Protein AF-A0A949PAN2-F1 (afdb_monomer_lite)

Structure (mmCIF, N/CA/C/O backbone):
data_AF-A0A949PAN2-F1
#
_entry.id   AF-A0A949PAN2-F1
#
loop_
_atom_site.group_PDB
_atom_site.id
_atom_site.type_symbol
_atom_site.label_atom_id
_atom_site.label_alt_id
_atom_site.label_comp_id
_atom_site.label_asym_id
_atom_site.label_entity_id
_atom_site.label_seq_id
_atom_site.pdbx_PDB_ins_code
_atom_site.Cartn_x
_atom_site.Cartn_y
_atom_site.Cartn_z
_atom_site.occupancy
_atom_site.B_iso_or_equiv
_atom_site.auth_seq_id
_atom_site.auth_comp_id
_atom_site.auth_asym_id
_atom_site.auth_atom_id
_atom_site.pdbx_PDB_model_num
ATOM 1 N N . MET A 1 1 ? -29.114 -4.961 32.986 1.00 39.97 1 MET A N 1
ATOM 2 C CA . MET A 1 1 ? -27.665 -5.189 32.797 1.00 39.97 1 MET A CA 1
ATOM 3 C C . MET A 1 1 ? -27.469 -6.624 32.344 1.00 39.97 1 MET A C 1
ATOM 5 O O . MET A 1 1 ? -27.547 -7.531 33.157 1.00 39.97 1 MET A O 1
ATOM 9 N N . THR A 1 2 ? -27.315 -6.844 31.043 1.00 43.41 2 THR A N 1
ATOM 10 C CA . THR A 1 2 ? -26.988 -8.151 30.466 1.00 43.41 2 THR A CA 1
ATOM 11 C C . THR A 1 2 ? -25.483 -8.352 30.591 1.00 43.41 2 THR A C 1
ATOM 13 O O . THR A 1 2 ? -24.706 -7.591 30.020 1.00 43.41 2 THR A O 1
ATOM 16 N N . ALA A 1 3 ? -25.065 -9.338 31.382 1.00 38.81 3 ALA A N 1
ATOM 17 C CA . ALA A 1 3 ? -23.666 -9.719 31.488 1.00 38.81 3 ALA A CA 1
ATOM 18 C C . ALA A 1 3 ? -23.213 -10.297 30.140 1.00 38.81 3 ALA A C 1
ATOM 20 O O . ALA A 1 3 ? -23.476 -11.456 29.831 1.00 38.81 3 ALA A O 1
ATOM 21 N N . THR A 1 4 ? -22.559 -9.483 29.311 1.00 48.88 4 THR A N 1
ATOM 22 C CA . THR A 1 4 ? -21.833 -9.962 28.134 1.00 48.88 4 THR A CA 1
ATOM 23 C C . THR A 1 4 ? -20.729 -10.891 28.612 1.00 48.88 4 THR A C 1
ATOM 25 O O . THR A 1 4 ? -19.701 -10.446 29.123 1.00 48.88 4 THR A O 1
ATOM 28 N N . THR A 1 5 ? -20.965 -12.193 28.486 1.00 46.03 5 THR A N 1
ATOM 29 C CA . THR A 1 5 ? -19.982 -13.234 28.759 1.00 46.03 5 THR A CA 1
ATOM 30 C C . THR A 1 5 ? -18.823 -13.029 27.790 1.00 46.03 5 THR A C 1
ATOM 32 O O . THR A 1 5 ? -18.928 -13.312 26.598 1.00 46.03 5 THR A O 1
ATOM 35 N N . TYR A 1 6 ? -17.723 -12.460 28.282 1.00 47.28 6 TYR A N 1
ATOM 36 C CA . TYR A 1 6 ? -16.504 -12.287 27.502 1.00 47.28 6 TYR A CA 1
ATOM 37 C C . TYR A 1 6 ? -15.924 -13.679 27.238 1.00 47.28 6 TYR A C 1
ATOM 39 O O . TYR A 1 6 ? -15.233 -14.252 28.081 1.00 47.28 6 TYR A O 1
ATOM 47 N N . VAL A 1 7 ? -16.234 -14.255 26.075 1.00 48.75 7 VAL A N 1
ATOM 48 C CA . VAL A 1 7 ? -15.591 -15.487 25.620 1.00 48.75 7 VAL A CA 1
ATOM 49 C C . VAL A 1 7 ? -14.112 -15.166 25.445 1.00 48.75 7 VAL A C 1
ATOM 51 O O . VAL A 1 7 ? -13.706 -14.459 24.522 1.00 48.75 7 VAL A O 1
ATOM 54 N N . ARG A 1 8 ? -13.292 -15.657 26.376 1.00 51.88 8 ARG A N 1
ATOM 55 C CA . ARG A 1 8 ? -11.834 -15.550 26.343 1.00 51.88 8 ARG A CA 1
ATOM 56 C C . ARG A 1 8 ? -11.318 -16.490 25.250 1.00 51.88 8 ARG A C 1
ATOM 58 O O . ARG A 1 8 ? -10.778 -17.548 25.541 1.00 51.88 8 ARG A O 1
ATOM 65 N N . SER A 1 9 ? -11.520 -16.132 23.983 1.00 53.41 9 SER A N 1
ATOM 66 C CA . SER A 1 9 ? -11.016 -16.897 22.843 1.00 53.41 9 SER A CA 1
ATOM 67 C C . SER A 1 9 ? -9.512 -16.652 22.693 1.00 53.41 9 SER A C 1
ATOM 69 O O . SER A 1 9 ? -9.032 -15.892 21.848 1.00 53.41 9 SER A O 1
ATOM 71 N N . SER A 1 10 ? -8.719 -17.287 23.556 1.00 63.34 10 SER A N 1
ATOM 72 C CA . SER A 1 10 ? -7.301 -17.493 23.276 1.00 63.34 10 SER A CA 1
ATOM 73 C C . SER A 1 10 ? -7.179 -18.638 22.274 1.00 63.34 10 SER A C 1
ATOM 75 O O . SER A 1 10 ? -6.724 -19.721 22.633 1.00 63.34 10 SER A O 1
ATOM 77 N N . VAL A 1 11 ? -7.630 -18.415 21.036 1.00 64.31 11 VAL A N 1
ATOM 78 C CA . VAL A 1 11 ? -7.326 -19.342 19.944 1.00 64.31 11 VAL A CA 1
ATOM 79 C C . VAL A 1 11 ? -5.808 -19.364 19.828 1.00 64.31 11 VAL A C 1
ATOM 81 O O . VAL A 1 11 ? -5.182 -18.332 19.557 1.00 64.31 11 VAL A O 1
ATOM 84 N N . ARG A 1 12 ? -5.190 -20.503 20.139 1.00 79.44 12 ARG A N 1
ATOM 85 C CA . ARG A 1 12 ? -3.731 -20.620 20.056 1.00 79.44 12 ARG A CA 1
ATOM 86 C C . ARG A 1 12 ? -3.358 -20.631 18.580 1.00 79.44 12 ARG A C 1
ATOM 88 O O . ARG A 1 12 ? -4.036 -21.261 17.780 1.00 79.44 12 ARG A O 1
ATOM 95 N N . PHE A 1 13 ? -2.247 -20.001 18.201 1.00 72.12 13 PHE A N 1
ATOM 96 C CA . PHE A 1 13 ? -1.777 -20.003 16.805 1.00 72.12 13 PHE A CA 1
ATOM 97 C C . PHE A 1 13 ? -1.701 -21.425 16.207 1.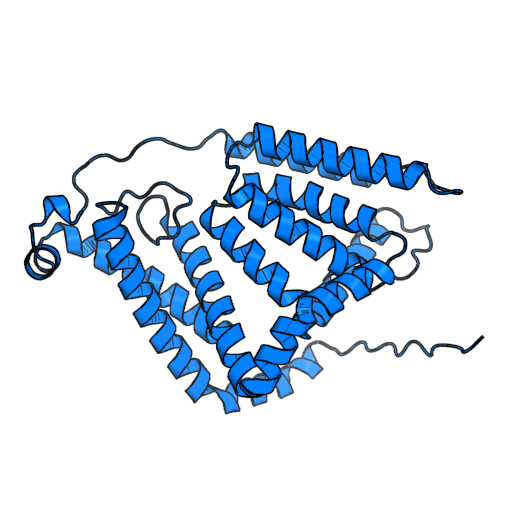00 72.12 13 PHE A C 1
ATOM 99 O O . PHE A 1 13 ? -2.057 -21.642 15.052 1.00 72.12 13 PHE A O 1
ATOM 106 N N . LYS A 1 14 ? -1.339 -22.419 17.033 1.00 78.38 14 LYS A N 1
ATOM 107 C CA . LYS A 1 14 ? -1.328 -23.842 16.660 1.00 78.38 14 LYS A CA 1
ATOM 108 C C . LYS A 1 14 ? -2.697 -24.391 16.230 1.00 78.38 14 LYS A C 1
ATOM 110 O O . LYS A 1 14 ? -2.729 -25.340 15.463 1.00 78.38 14 LYS A O 1
ATOM 115 N N . GLU A 1 15 ? -3.802 -23.813 16.694 1.00 80.62 15 GLU A N 1
ATOM 116 C CA . GLU A 1 15 ? -5.170 -24.214 16.330 1.00 80.62 15 GLU A CA 1
ATOM 117 C C . GLU A 1 15 ? -5.617 -23.587 14.998 1.00 80.62 15 GLU A C 1
ATOM 119 O O . GLU A 1 15 ? -6.425 -24.175 14.286 1.00 80.62 15 GLU A O 1
ATOM 124 N N . LEU A 1 16 ? -5.050 -22.435 14.615 1.00 77.69 16 LEU A N 1
ATOM 125 C CA . LEU A 1 16 ? -5.307 -21.786 13.319 1.00 77.69 16 LEU A CA 1
ATOM 126 C C . LEU A 1 16 ? -4.508 -22.420 12.171 1.00 77.69 16 LEU A C 1
ATOM 128 O O . LEU A 1 16 ? -4.916 -22.332 11.011 1.00 77.69 16 LEU A O 1
ATOM 132 N N . TRP A 1 17 ? -3.377 -23.064 12.472 1.00 81.56 17 TRP A N 1
ATOM 133 C CA . TRP A 1 17 ? -2.468 -23.591 11.453 1.00 81.56 17 TRP A CA 1
ATOM 134 C C . TRP A 1 17 ? -3.072 -24.730 10.605 1.00 81.56 17 TRP A C 1
ATOM 136 O O . TRP A 1 17 ? -3.068 -24.601 9.379 1.00 81.56 17 TRP A O 1
ATOM 146 N N . PRO A 1 18 ? -3.657 -25.801 11.183 1.00 86.31 18 PRO A N 1
ATOM 147 C CA . PRO A 1 18 ? -4.239 -26.890 10.396 1.00 86.31 18 PRO A CA 1
ATOM 148 C C . PRO A 1 18 ? -5.328 -26.456 9.397 1.00 86.31 18 PRO A C 1
ATOM 150 O O . PRO A 1 18 ? -5.219 -26.838 8.228 1.00 86.31 18 PRO A O 1
ATOM 153 N N . PRO A 1 19 ? -6.342 -25.643 9.772 1.00 84.12 19 PRO A N 1
ATOM 154 C CA . PRO A 1 19 ? -7.359 -25.209 8.816 1.00 84.12 19 PRO A CA 1
ATOM 155 C C . PRO A 1 19 ? -6.789 -24.273 7.746 1.00 84.12 19 PRO A C 1
ATOM 157 O O . PRO A 1 19 ? -7.199 -24.366 6.591 1.00 84.12 19 PRO A O 1
ATOM 160 N N . THR A 1 20 ? -5.800 -23.438 8.084 1.00 80.19 20 THR A N 1
ATOM 161 C CA . THR A 1 20 ? -5.116 -22.581 7.101 1.00 80.19 20 THR A CA 1
ATOM 162 C C . THR A 1 20 ? -4.365 -23.420 6.067 1.00 80.19 20 THR A C 1
ATOM 164 O O . THR A 1 20 ? -4.521 -23.205 4.869 1.00 80.19 20 THR A O 1
ATOM 167 N N . VAL A 1 21 ? -3.612 -24.437 6.499 1.00 87.19 21 VAL A N 1
ATOM 168 C CA . VAL A 1 21 ? -2.896 -25.345 5.587 1.00 87.19 21 VAL A CA 1
ATOM 169 C C . VAL A 1 21 ? -3.866 -26.149 4.721 1.00 87.19 21 VAL A C 1
ATOM 171 O O . VAL A 1 21 ? -3.622 -26.316 3.527 1.00 87.19 21 VAL A O 1
ATOM 174 N N . ALA A 1 22 ? -4.972 -26.640 5.285 1.00 90.75 22 ALA A N 1
ATOM 175 C CA . ALA A 1 22 ? -5.998 -27.344 4.517 1.00 90.75 22 ALA A CA 1
ATOM 176 C C . ALA A 1 22 ? -6.642 -26.434 3.456 1.00 90.75 22 ALA A C 1
ATOM 178 O O . ALA A 1 22 ? -6.829 -26.854 2.313 1.00 90.75 22 ALA A O 1
ATOM 179 N N . HIS A 1 23 ? -6.923 -25.178 3.814 1.00 84.50 23 HIS A N 1
ATOM 180 C CA . HIS A 1 23 ? -7.439 -24.175 2.889 1.00 84.50 23 HIS A CA 1
ATOM 181 C C . HIS A 1 23 ? -6.436 -23.860 1.772 1.00 84.50 23 HIS A C 1
ATOM 183 O O . HIS A 1 23 ? -6.808 -23.890 0.601 1.00 84.50 23 HIS A O 1
ATOM 189 N N . LEU A 1 24 ? -5.161 -23.646 2.110 1.00 87.38 24 LEU A N 1
ATOM 190 C CA . LEU A 1 24 ? -4.094 -23.430 1.130 1.00 87.38 24 LEU A CA 1
ATOM 191 C C . LEU A 1 24 ? -4.000 -24.604 0.159 1.00 87.38 24 LEU A C 1
ATOM 193 O O . LEU A 1 24 ? -4.068 -24.393 -1.045 1.00 87.38 24 LEU A O 1
ATOM 197 N N . LYS A 1 25 ? -3.942 -25.844 0.667 1.00 93.31 25 LYS A N 1
ATOM 198 C CA . LYS A 1 25 ? -3.870 -27.060 -0.161 1.00 93.31 25 LYS A CA 1
ATOM 199 C C . LYS A 1 25 ? -5.029 -27.171 -1.148 1.00 93.31 25 LYS A C 1
ATOM 201 O O . LYS A 1 25 ? -4.807 -27.527 -2.301 1.00 93.31 25 LYS A O 1
ATOM 206 N N . LYS A 1 26 ? -6.248 -26.842 -0.715 1.00 94.31 26 LYS A N 1
ATOM 207 C CA . LYS A 1 26 ? -7.439 -26.866 -1.575 1.00 94.31 26 LYS A CA 1
ATOM 208 C C . LYS A 1 26 ? -7.377 -25.817 -2.692 1.00 94.31 26 LYS A C 1
ATOM 210 O O . LYS A 1 26 ? -7.904 -26.061 -3.772 1.00 94.31 26 LYS A O 1
ATOM 215 N N . ASN A 1 27 ? -6.729 -24.680 -2.440 1.00 92.81 27 ASN A N 1
ATOM 216 C CA . ASN A 1 27 ? -6.672 -23.548 -3.364 1.00 92.81 27 ASN A CA 1
ATOM 217 C C . ASN A 1 27 ? -5.343 -23.425 -4.131 1.00 92.81 27 ASN A C 1
ATOM 219 O O . ASN A 1 27 ? -5.194 -22.472 -4.890 1.00 92.81 27 ASN A O 1
ATOM 223 N N . ILE A 1 28 ? -4.409 -24.385 -4.014 1.00 95.31 28 ILE A N 1
ATOM 224 C CA . ILE A 1 28 ? -3.116 -24.364 -4.735 1.00 95.31 28 ILE A CA 1
ATOM 225 C C . ILE A 1 28 ? -3.277 -24.036 -6.229 1.00 95.31 28 ILE A C 1
ATOM 227 O O . ILE A 1 28 ? -2.556 -23.158 -6.701 1.00 95.31 28 ILE A O 1
ATOM 231 N N . PRO A 1 29 ? -4.206 -24.656 -6.991 1.00 95.94 29 PRO A N 1
ATOM 232 C CA . PRO A 1 29 ? -4.339 -24.348 -8.414 1.00 95.94 29 PRO A CA 1
ATOM 233 C C . PRO A 1 29 ? -4.746 -22.893 -8.673 1.00 95.94 29 PRO A C 1
ATOM 235 O O . PRO A 1 29 ? -4.226 -22.262 -9.587 1.00 95.94 29 PRO A O 1
ATOM 238 N N . GLN A 1 30 ? -5.643 -22.338 -7.852 1.00 94.19 30 GLN A N 1
ATOM 239 C CA . GLN A 1 30 ? -6.056 -20.937 -7.959 1.00 94.19 30 GLN A CA 1
ATOM 240 C C . GLN A 1 30 ? -4.899 -19.995 -7.618 1.00 94.19 30 GLN A C 1
ATOM 242 O O . GLN A 1 30 ? -4.644 -19.060 -8.374 1.00 94.19 30 GLN A O 1
ATOM 247 N N . ILE A 1 31 ? -4.180 -20.273 -6.528 1.00 94.62 31 ILE A N 1
ATOM 248 C CA . ILE A 1 31 ? -3.007 -19.503 -6.098 1.00 94.62 31 ILE A CA 1
ATOM 249 C C . ILE A 1 31 ? -1.937 -19.522 -7.195 1.00 94.62 31 ILE A C 1
ATOM 251 O O . ILE A 1 31 ? -1.385 -18.477 -7.521 1.00 94.62 31 ILE A O 1
ATOM 255 N N . ALA A 1 32 ? -1.686 -20.677 -7.820 1.00 96.62 32 ALA A N 1
ATOM 256 C CA . ALA A 1 32 ? -0.740 -20.802 -8.926 1.00 96.62 32 ALA A CA 1
ATOM 257 C C . ALA A 1 32 ? -1.173 -19.983 -10.152 1.00 96.62 32 ALA A C 1
ATOM 259 O O . ALA A 1 32 ? -0.359 -19.265 -10.727 1.00 96.62 32 ALA A O 1
ATOM 260 N N . VAL A 1 33 ? -2.457 -20.032 -10.526 1.00 96.62 33 VAL A N 1
ATOM 261 C CA . VAL A 1 33 ? -2.994 -19.215 -11.626 1.00 96.62 33 VAL A CA 1
ATOM 262 C C . VAL A 1 33 ? -2.840 -17.724 -11.323 1.00 96.62 33 VAL A C 1
ATOM 264 O O . VAL A 1 33 ? -2.382 -16.975 -12.182 1.00 96.62 33 VAL A O 1
ATOM 267 N N . PHE A 1 34 ? -3.171 -17.279 -10.110 1.00 97.00 34 PHE A N 1
ATOM 268 C CA . PHE A 1 34 ? -3.005 -15.877 -9.725 1.00 97.00 34 PHE A CA 1
ATOM 269 C C . PHE A 1 34 ? -1.538 -15.465 -9.682 1.00 97.00 34 PHE A C 1
ATOM 271 O O . PHE A 1 34 ? -1.213 -14.404 -10.199 1.00 97.00 34 PHE A O 1
ATOM 278 N N . ALA A 1 35 ? -0.645 -16.313 -9.169 1.00 97.50 35 ALA A N 1
ATOM 279 C CA . ALA A 1 35 ? 0.792 -16.065 -9.180 1.00 97.50 35 ALA A CA 1
ATOM 280 C C . ALA A 1 35 ? 1.323 -15.874 -10.609 1.00 97.50 35 ALA A C 1
ATOM 282 O O . ALA A 1 35 ? 2.049 -14.920 -10.865 1.00 97.50 35 ALA A O 1
ATOM 283 N N . VAL A 1 36 ? 0.921 -16.728 -11.559 1.00 97.88 36 VAL A N 1
ATOM 284 C CA . VAL A 1 36 ? 1.333 -16.609 -12.969 1.00 97.88 36 VAL A CA 1
ATOM 285 C C . VAL A 1 36 ? 0.789 -15.329 -13.604 1.00 97.88 36 VAL A C 1
ATOM 287 O O . VAL A 1 36 ? 1.547 -14.601 -14.243 1.00 97.88 36 VAL A O 1
ATOM 290 N N . ILE A 1 37 ? -0.498 -15.015 -13.413 1.00 97.69 37 ILE A N 1
ATOM 291 C CA . ILE A 1 37 ? -1.094 -13.786 -13.964 1.00 97.69 37 ILE A CA 1
ATOM 292 C C . ILE A 1 37 ? -0.453 -12.547 -13.325 1.00 97.69 37 ILE A C 1
ATOM 294 O O . ILE A 1 37 ? -0.146 -11.593 -14.034 1.00 97.69 37 ILE A O 1
ATOM 298 N N . GLY A 1 38 ? -0.215 -12.566 -12.011 1.00 97.12 38 GLY A N 1
ATOM 299 C CA . GLY A 1 38 ? 0.481 -11.510 -11.281 1.00 97.12 38 GLY A CA 1
ATOM 300 C C . GLY A 1 38 ? 1.903 -11.307 -11.790 1.00 97.12 38 GLY A C 1
ATOM 301 O O . GLY A 1 38 ? 2.283 -10.177 -12.079 1.00 97.12 38 GLY A O 1
ATOM 302 N N . ALA A 1 39 ? 2.656 -12.391 -12.004 1.00 98.12 39 ALA A N 1
ATOM 303 C CA . ALA A 1 39 ? 3.993 -12.312 -12.583 1.00 98.12 39 ALA A CA 1
ATOM 304 C C . ALA A 1 39 ? 3.999 -11.708 -13.978 1.00 98.12 39 ALA A C 1
ATOM 306 O O . ALA A 1 39 ? 4.749 -10.767 -14.220 1.00 98.12 39 ALA A O 1
ATOM 307 N N . LEU A 1 40 ? 3.170 -12.221 -14.887 1.00 97.94 40 LEU A N 1
ATOM 308 C CA . LEU A 1 40 ? 3.122 -11.723 -16.259 1.00 97.94 40 LEU A CA 1
ATOM 309 C C . LEU A 1 40 ? 2.634 -10.272 -16.308 1.00 97.94 40 LEU A C 1
ATOM 311 O O . LEU A 1 40 ? 3.226 -9.452 -17.003 1.00 97.94 40 LEU A O 1
ATOM 315 N N . GLY A 1 41 ? 1.594 -9.937 -15.542 1.00 96.81 41 GLY A N 1
ATOM 316 C CA . GLY A 1 41 ? 1.048 -8.585 -15.468 1.00 96.81 41 GLY A CA 1
ATOM 317 C C . GLY A 1 41 ? 2.071 -7.580 -14.944 1.00 96.81 41 GLY A C 1
ATOM 318 O O . GLY A 1 41 ? 2.350 -6.590 -15.616 1.00 96.81 41 GLY A O 1
ATOM 319 N N . SER A 1 42 ? 2.677 -7.852 -13.785 1.00 97.19 42 SER A N 1
ATOM 320 C CA . SER A 1 42 ? 3.706 -6.979 -13.215 1.00 97.19 42 SER A CA 1
ATOM 321 C C . SER A 1 42 ? 4.942 -6.898 -14.104 1.00 97.19 42 SER A C 1
ATOM 323 O O . SER A 1 42 ? 5.441 -5.803 -14.313 1.00 97.19 42 SER A O 1
ATOM 325 N N . TYR A 1 43 ? 5.398 -8.005 -14.699 1.00 98.12 43 TYR A N 1
ATOM 326 C CA . TYR A 1 43 ? 6.526 -8.010 -15.636 1.00 98.12 43 TYR A CA 1
ATOM 327 C C . TYR A 1 43 ? 6.285 -7.086 -16.837 1.00 98.12 43 TYR A C 1
ATOM 329 O O . TYR A 1 43 ? 7.095 -6.203 -17.114 1.00 98.12 43 TYR A O 1
ATOM 337 N N . LEU A 1 44 ? 5.153 -7.255 -17.528 1.00 97.31 44 LEU A N 1
ATOM 338 C CA . LEU A 1 44 ? 4.840 -6.501 -18.743 1.00 97.31 44 LEU A CA 1
ATOM 339 C C . LEU A 1 44 ? 4.579 -5.020 -18.454 1.00 97.31 44 LEU A C 1
ATOM 341 O O . LEU A 1 44 ? 5.050 -4.160 -19.197 1.00 97.31 44 LEU A O 1
ATOM 345 N N . VAL A 1 45 ? 3.859 -4.705 -17.371 1.00 96.44 45 VAL A N 1
ATOM 346 C CA . VAL A 1 45 ? 3.602 -3.308 -16.989 1.00 96.44 45 VAL A CA 1
ATOM 347 C C . VAL A 1 45 ? 4.885 -2.629 -16.509 1.00 96.44 45 VAL A C 1
ATOM 349 O O . VAL A 1 45 ? 5.111 -1.472 -16.855 1.00 96.44 45 VAL A O 1
ATOM 352 N N . ASN A 1 46 ? 5.753 -3.336 -15.779 1.00 95.94 46 ASN A N 1
ATOM 353 C CA . ASN A 1 46 ? 7.043 -2.802 -15.343 1.00 95.94 46 ASN A CA 1
ATOM 354 C C . ASN A 1 46 ? 7.960 -2.514 -16.541 1.00 95.94 46 ASN A C 1
ATOM 356 O O . ASN A 1 46 ? 8.498 -1.414 -16.611 1.00 95.94 46 ASN A O 1
ATOM 360 N N . ILE A 1 47 ? 8.041 -3.421 -17.529 1.00 96.56 47 ILE A N 1
ATOM 361 C CA . ILE A 1 47 ? 8.732 -3.160 -18.806 1.00 96.56 47 ILE A CA 1
ATOM 362 C C . ILE A 1 47 ? 8.176 -1.905 -19.464 1.00 96.56 47 ILE A C 1
ATOM 364 O O . ILE A 1 47 ? 8.936 -1.010 -19.820 1.00 96.56 47 ILE A O 1
ATOM 368 N N . TYR A 1 48 ? 6.853 -1.836 -19.617 1.00 95.19 48 TYR A N 1
ATOM 369 C CA . TYR A 1 48 ? 6.209 -0.714 -20.283 1.00 95.19 48 TYR A CA 1
ATOM 370 C C . TYR A 1 48 ? 6.528 0.612 -19.581 1.00 95.19 48 TYR A C 1
ATOM 372 O O . TYR A 1 48 ? 6.892 1.579 -20.243 1.00 95.19 48 TYR A O 1
ATOM 380 N N . TRP A 1 49 ? 6.444 0.670 -18.250 1.00 92.69 49 TRP A N 1
ATOM 381 C CA . TRP A 1 49 ? 6.749 1.886 -17.498 1.00 92.69 49 TRP A CA 1
ATOM 382 C C . TRP A 1 49 ? 8.227 2.264 -17.555 1.00 92.69 49 TRP A C 1
ATOM 384 O O . TRP A 1 49 ? 8.523 3.422 -17.832 1.00 92.69 49 TRP A O 1
ATOM 394 N N . ILE A 1 50 ? 9.148 1.326 -17.347 1.00 92.50 50 ILE A N 1
ATOM 395 C CA . ILE A 1 50 ? 10.588 1.616 -17.411 1.00 92.50 50 ILE A CA 1
ATOM 396 C C . ILE A 1 50 ? 10.962 2.098 -18.818 1.00 92.50 50 ILE A C 1
ATOM 398 O O . ILE A 1 50 ? 11.528 3.176 -18.963 1.00 92.50 50 ILE A O 1
ATOM 402 N N . ALA A 1 51 ? 10.549 1.368 -19.858 1.00 92.19 51 ALA A N 1
ATOM 403 C CA . ALA A 1 51 ? 10.900 1.686 -21.238 1.00 92.19 51 ALA A CA 1
ATOM 404 C C . ALA A 1 51 ? 10.275 2.999 -21.732 1.00 92.19 51 ALA A C 1
ATOM 406 O O . ALA A 1 51 ? 10.967 3.801 -22.341 1.00 92.19 51 ALA A O 1
ATOM 407 N N . LYS A 1 52 ? 8.974 3.230 -21.498 1.00 90.31 52 LYS A N 1
ATOM 408 C CA . LYS A 1 52 ? 8.236 4.367 -22.091 1.00 90.31 52 LYS A CA 1
ATOM 409 C C . LYS A 1 52 ? 8.026 5.556 -21.173 1.00 90.31 52 LYS A C 1
ATOM 411 O O . LYS A 1 52 ? 7.847 6.670 -21.649 1.00 90.31 52 LYS A O 1
ATOM 416 N N . ARG A 1 53 ? 7.866 5.325 -19.869 1.00 88.00 53 ARG A N 1
ATOM 417 C CA . ARG A 1 53 ? 7.499 6.398 -18.930 1.00 88.00 53 ARG A CA 1
ATOM 418 C C . ARG A 1 53 ? 8.724 7.005 -18.270 1.00 88.00 53 ARG A C 1
ATOM 420 O O . ARG A 1 53 ? 8.722 8.218 -18.047 1.00 88.00 53 ARG A O 1
ATOM 427 N N . TYR A 1 54 ? 9.681 6.154 -17.919 1.00 87.75 54 TYR A N 1
ATOM 428 C CA . TYR A 1 54 ? 10.938 6.540 -17.292 1.00 87.75 54 TYR A CA 1
ATOM 429 C C . TYR A 1 54 ? 12.096 6.614 -18.283 1.00 87.75 54 TYR A C 1
ATOM 431 O O . TYR A 1 54 ? 13.113 7.192 -17.931 1.00 87.75 54 TYR A O 1
ATOM 439 N N . GLU A 1 55 ? 11.899 6.111 -19.508 1.00 90.44 55 GLU A N 1
ATOM 440 C CA . GLU A 1 55 ? 12.890 6.137 -20.588 1.00 90.44 55 GLU A CA 1
ATOM 441 C C . GLU A 1 55 ? 14.241 5.548 -20.155 1.00 90.44 55 GLU A C 1
ATOM 443 O O . GLU A 1 55 ? 15.272 6.048 -20.576 1.00 90.44 55 GLU A O 1
ATOM 448 N N . GLY A 1 56 ? 14.236 4.480 -19.342 1.00 88.75 56 GLY A N 1
ATOM 449 C CA . GLY A 1 56 ? 15.482 3.904 -18.836 1.00 88.75 56 GLY A CA 1
ATOM 450 C C . GLY A 1 56 ? 15.408 3.224 -17.472 1.00 88.75 56 GLY A C 1
ATOM 451 O O . GLY A 1 56 ? 14.393 3.300 -16.775 1.00 88.75 56 GLY A O 1
ATOM 452 N N . THR A 1 57 ? 16.487 2.533 -17.089 1.00 89.31 57 THR A N 1
ATOM 453 C CA . THR A 1 57 ? 16.627 1.807 -15.808 1.00 89.31 57 THR A CA 1
ATOM 454 C C . THR A 1 57 ? 16.992 2.685 -14.607 1.00 89.31 57 THR A C 1
ATOM 456 O O . THR A 1 57 ? 16.807 2.286 -13.455 1.00 89.31 57 THR A O 1
ATOM 459 N N . ASN A 1 58 ? 17.465 3.904 -14.830 1.00 87.75 58 ASN A N 1
ATOM 460 C CA . ASN A 1 58 ? 17.863 4.858 -13.809 1.00 87.75 58 ASN A CA 1
ATOM 461 C C . ASN A 1 58 ? 16.646 5.610 -13.266 1.00 87.75 58 ASN A C 1
ATOM 463 O O . ASN A 1 58 ? 16.462 6.816 -13.435 1.00 87.75 58 ASN A O 1
ATOM 467 N N . VAL A 1 59 ? 15.772 4.852 -12.612 1.00 86.31 59 VAL A N 1
ATOM 468 C CA . VAL A 1 59 ? 14.540 5.384 -12.049 1.00 86.31 59 VAL A CA 1
ATOM 469 C C . VAL A 1 59 ? 14.789 5.914 -10.643 1.00 86.31 59 VAL A C 1
ATOM 471 O O . VAL A 1 59 ? 15.377 5.234 -9.795 1.00 86.31 59 VAL A O 1
ATOM 474 N N . THR A 1 60 ? 14.302 7.127 -10.383 1.00 85.06 60 THR A N 1
ATOM 475 C CA . THR A 1 60 ? 14.382 7.763 -9.067 1.00 85.06 60 THR A CA 1
ATOM 476 C C . THR A 1 60 ? 13.696 6.921 -7.994 1.00 85.06 60 THR A C 1
ATOM 478 O O . THR A 1 60 ? 12.639 6.315 -8.212 1.00 85.06 60 THR A O 1
ATOM 481 N N . SER A 1 61 ? 14.301 6.894 -6.803 1.00 82.69 61 SER A N 1
ATOM 482 C CA . SER A 1 61 ? 13.728 6.203 -5.649 1.00 82.69 61 SER A CA 1
ATOM 483 C C . SER A 1 61 ? 12.300 6.683 -5.397 1.00 82.69 61 SER A C 1
ATOM 485 O O . SER A 1 61 ? 12.009 7.878 -5.422 1.00 82.69 61 SER A O 1
ATOM 487 N N . GLY A 1 62 ? 11.394 5.735 -5.173 1.00 81.12 62 GLY A N 1
ATOM 488 C CA . GLY A 1 62 ? 9.992 6.022 -4.904 1.00 81.12 62 GLY A CA 1
ATOM 489 C C . GLY A 1 62 ? 9.028 5.733 -6.052 1.00 81.12 62 GLY A C 1
ATOM 490 O O . GLY A 1 62 ? 7.815 5.640 -5.817 1.00 81.12 62 GLY A O 1
ATOM 491 N N . ALA A 1 63 ? 9.537 5.536 -7.267 1.00 86.75 63 ALA A N 1
ATOM 492 C CA . ALA A 1 63 ? 8.726 5.153 -8.413 1.00 86.75 63 ALA A CA 1
ATOM 493 C C . ALA A 1 63 ? 8.086 3.755 -8.239 1.00 86.75 63 ALA A C 1
ATOM 495 O O . ALA A 1 63 ? 8.676 2.872 -7.614 1.00 86.75 63 ALA A O 1
ATOM 496 N N . PRO A 1 64 ? 6.887 3.514 -8.802 1.00 90.81 64 PRO A N 1
ATOM 497 C CA . PRO A 1 64 ? 6.199 2.222 -8.760 1.00 90.81 64 PRO A CA 1
ATOM 498 C C . PRO A 1 64 ? 6.798 1.195 -9.746 1.00 90.81 64 PRO A C 1
ATOM 500 O O . PRO A 1 64 ? 6.061 0.443 -10.379 1.00 90.81 64 PRO A O 1
ATOM 503 N N . VAL A 1 65 ? 8.121 1.176 -9.922 1.00 93.62 65 VAL A N 1
ATOM 504 C CA . VAL A 1 65 ? 8.820 0.255 -10.831 1.00 93.62 65 VAL A CA 1
ATOM 505 C C . VAL A 1 65 ? 10.021 -0.383 -10.156 1.00 93.62 65 VAL A C 1
ATOM 507 O O . VAL A 1 65 ? 10.717 0.239 -9.358 1.00 93.62 65 VAL A O 1
ATOM 510 N N . THR A 1 66 ? 10.267 -1.649 -10.472 1.00 95.38 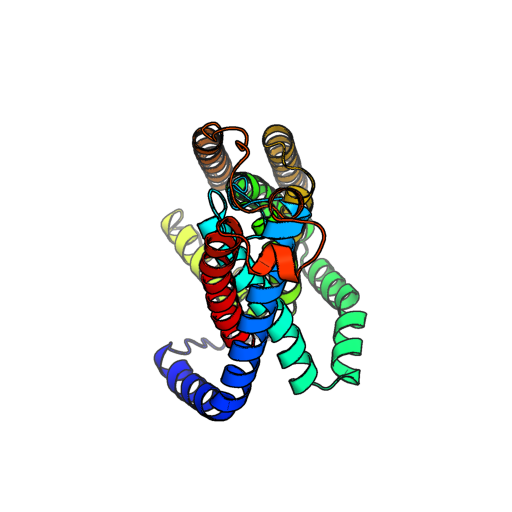66 THR A N 1
ATOM 511 C CA . THR A 1 66 ? 11.451 -2.378 -10.019 1.00 95.38 66 THR A CA 1
ATOM 512 C C . THR A 1 66 ? 12.564 -2.139 -11.027 1.00 95.38 66 THR A C 1
ATOM 514 O O . THR A 1 66 ? 12.606 -2.855 -12.020 1.00 95.38 66 THR A O 1
ATOM 517 N N . SER A 1 67 ? 13.392 -1.111 -10.811 1.00 93.38 67 SER A N 1
ATOM 518 C CA . SER A 1 67 ? 14.635 -0.849 -11.556 1.00 93.38 67 SER A CA 1
ATOM 519 C C . SER A 1 67 ? 15.499 0.194 -10.839 1.00 93.38 67 SER A C 1
ATOM 521 O O . SER A 1 67 ? 14.962 1.003 -10.076 1.00 93.38 67 SER A O 1
ATOM 523 N N . GLY A 1 68 ? 16.817 0.149 -11.053 1.00 90.94 68 GLY A N 1
ATOM 524 C CA . GLY A 1 68 ? 17.781 1.150 -10.577 1.00 90.94 68 GLY A CA 1
ATOM 525 C C . GLY A 1 68 ? 17.581 1.593 -9.123 1.00 90.94 68 GLY A C 1
ATOM 526 O O . GLY A 1 68 ? 17.469 0.770 -8.211 1.00 90.94 68 GLY A O 1
ATOM 527 N N . GLY A 1 69 ? 17.502 2.910 -8.907 1.00 87.12 69 GLY A N 1
ATOM 528 C CA . GLY A 1 69 ? 17.312 3.520 -7.586 1.00 87.12 69 GLY A CA 1
ATOM 529 C C . GLY A 1 69 ? 15.961 3.217 -6.922 1.00 87.12 69 GLY A C 1
ATOM 530 O O . GLY A 1 69 ? 15.825 3.388 -5.711 1.00 87.12 69 GLY A O 1
ATOM 531 N N . ALA A 1 70 ? 14.972 2.731 -7.677 1.00 90.19 70 ALA A N 1
ATOM 532 C CA . ALA A 1 70 ? 13.651 2.360 -7.176 1.00 90.19 70 ALA A CA 1
ATOM 533 C C . ALA A 1 70 ? 13.500 0.862 -6.866 1.00 90.19 70 ALA A C 1
ATOM 535 O O . ALA A 1 70 ? 12.440 0.465 -6.380 1.00 90.19 70 ALA A O 1
ATOM 536 N N . PHE A 1 71 ? 14.513 0.021 -7.117 1.00 93.38 71 PHE A N 1
ATOM 537 C CA . PHE A 1 71 ? 14.392 -1.444 -7.124 1.00 93.38 71 PHE A CA 1
ATOM 538 C C . PHE A 1 71 ? 13.619 -2.030 -5.927 1.00 93.38 71 PHE A C 1
ATOM 540 O O . PHE A 1 71 ? 12.607 -2.714 -6.120 1.00 93.38 71 PHE A O 1
ATOM 547 N N . GLN A 1 72 ? 14.031 -1.736 -4.684 1.00 93.31 72 GLN A N 1
ATOM 548 C CA . GLN A 1 72 ? 13.349 -2.263 -3.493 1.00 93.31 72 GLN A CA 1
ATOM 549 C C . GLN A 1 72 ? 11.929 -1.708 -3.358 1.00 93.31 72 GLN A C 1
ATOM 551 O O . GLN A 1 72 ? 10.996 -2.455 -3.056 1.00 93.31 72 GLN A O 1
ATOM 556 N N . THR A 1 73 ? 11.750 -0.407 -3.602 1.00 90.94 73 THR A N 1
ATOM 557 C CA . THR A 1 73 ? 10.441 0.246 -3.487 1.00 90.94 73 THR A CA 1
ATOM 558 C C . THR A 1 73 ? 9.450 -0.273 -4.528 1.00 90.94 73 THR A C 1
ATOM 560 O O . THR A 1 73 ? 8.303 -0.556 -4.184 1.00 90.94 73 THR A O 1
ATOM 563 N N . GLY A 1 74 ? 9.911 -0.523 -5.755 1.00 92.56 74 GLY A N 1
ATOM 564 C CA . GLY A 1 74 ? 9.149 -1.156 -6.821 1.00 92.56 74 GLY A CA 1
ATOM 565 C C . GLY A 1 74 ? 8.726 -2.581 -6.486 1.00 92.56 74 GLY A C 1
ATOM 566 O O . GLY A 1 74 ? 7.568 -2.935 -6.686 1.00 92.56 74 GLY A O 1
ATOM 567 N N . MET A 1 75 ? 9.618 -3.399 -5.909 1.00 95.81 75 MET A N 1
ATOM 568 C CA . MET A 1 75 ? 9.243 -4.754 -5.476 1.00 95.81 75 MET A CA 1
ATOM 569 C C . MET A 1 75 ? 8.131 -4.720 -4.421 1.00 95.81 75 MET A C 1
ATOM 571 O O . MET A 1 75 ? 7.142 -5.445 -4.533 1.00 95.81 75 MET A O 1
ATOM 575 N N . VAL A 1 76 ? 8.265 -3.857 -3.408 1.00 93.38 76 VAL A N 1
ATOM 576 C CA . VAL A 1 76 ? 7.230 -3.697 -2.375 1.00 93.38 76 VAL A CA 1
ATOM 577 C C . VAL A 1 76 ? 5.923 -3.204 -2.995 1.00 93.38 76 VAL A C 1
ATOM 579 O O . VAL A 1 76 ? 4.862 -3.744 -2.677 1.00 93.38 76 VAL A O 1
ATOM 582 N N . PHE A 1 77 ? 5.987 -2.240 -3.917 1.00 93.62 77 PHE A N 1
ATOM 583 C CA . PHE A 1 77 ? 4.823 -1.776 -4.668 1.00 93.62 77 PHE A CA 1
ATOM 584 C C . PHE A 1 77 ? 4.120 -2.935 -5.387 1.00 93.62 77 PHE A C 1
ATOM 586 O O . PHE A 1 77 ? 2.918 -3.105 -5.201 1.00 93.62 77 PHE A O 1
ATOM 593 N N . TRP A 1 78 ? 4.844 -3.773 -6.136 1.00 96.19 78 TRP A N 1
ATOM 594 C CA . TRP A 1 78 ? 4.249 -4.881 -6.893 1.00 96.19 78 TRP A CA 1
ATOM 595 C C . TRP A 1 78 ? 3.649 -5.977 -6.010 1.00 96.19 78 TRP A C 1
ATOM 597 O O . TRP A 1 78 ? 2.581 -6.501 -6.346 1.00 96.19 78 TRP A O 1
ATOM 607 N N . ILE A 1 79 ? 4.269 -6.275 -4.862 1.00 95.31 79 ILE A N 1
ATOM 608 C CA . ILE A 1 79 ? 3.689 -7.171 -3.849 1.00 95.31 79 ILE A CA 1
ATOM 609 C C . ILE A 1 79 ? 2.359 -6.598 -3.352 1.00 95.31 79 ILE A C 1
ATOM 611 O O . ILE A 1 79 ? 1.348 -7.303 -3.344 1.00 95.31 79 ILE A O 1
ATOM 615 N N . LEU A 1 80 ? 2.331 -5.321 -2.958 1.00 91.19 80 LEU A N 1
ATOM 616 C CA . LEU A 1 80 ? 1.132 -4.682 -2.410 1.00 91.19 80 LEU A CA 1
ATOM 617 C C . LEU A 1 80 ? 0.024 -4.546 -3.461 1.00 91.19 80 LEU A C 1
ATOM 619 O O . LEU A 1 80 ? -1.113 -4.938 -3.204 1.00 91.19 80 LEU A O 1
ATOM 623 N N . ALA A 1 81 ? 0.355 -4.039 -4.649 1.00 92.94 81 ALA A N 1
ATOM 624 C CA . ALA A 1 81 ? -0.570 -3.864 -5.764 1.00 92.94 81 ALA A CA 1
ATOM 625 C C . ALA A 1 81 ? -1.225 -5.185 -6.161 1.00 92.94 81 ALA A C 1
ATOM 627 O O . ALA A 1 81 ? -2.453 -5.277 -6.206 1.00 92.94 81 ALA A O 1
ATOM 628 N N . SER A 1 82 ? -0.422 -6.231 -6.354 1.00 95.38 82 SER A N 1
ATOM 629 C CA . SER A 1 82 ? -0.945 -7.543 -6.730 1.00 95.38 82 SER A CA 1
ATOM 630 C C . SER A 1 82 ? -1.758 -8.170 -5.596 1.00 95.38 82 SER A C 1
ATOM 632 O O . SER A 1 82 ? -2.850 -8.672 -5.848 1.00 95.38 82 SER A O 1
ATOM 634 N N . SER A 1 83 ? -1.320 -8.058 -4.337 1.00 93.75 83 SER A N 1
ATOM 635 C CA . SER A 1 83 ? -2.104 -8.552 -3.188 1.00 93.75 83 SER A CA 1
ATOM 636 C C . SER A 1 83 ? -3.486 -7.911 -3.116 1.00 93.75 83 SER A C 1
ATOM 638 O O . SER A 1 83 ? -4.483 -8.601 -2.919 1.00 93.75 83 SER A O 1
ATOM 640 N N . VAL A 1 84 ? -3.564 -6.594 -3.314 1.00 91.50 84 VAL A N 1
ATOM 641 C CA . VAL A 1 84 ? -4.832 -5.860 -3.290 1.00 91.50 84 VAL A CA 1
ATOM 642 C C . VAL A 1 84 ? -5.730 -6.274 -4.455 1.00 91.50 84 VAL A C 1
ATOM 644 O O . VAL A 1 84 ? -6.887 -6.635 -4.236 1.00 91.50 84 VAL A O 1
ATOM 647 N N . ILE A 1 85 ? -5.209 -6.263 -5.686 1.00 92.94 85 ILE A N 1
ATOM 648 C CA . ILE A 1 85 ? -5.989 -6.582 -6.889 1.00 92.94 85 ILE A CA 1
ATOM 649 C C . ILE A 1 85 ? -6.517 -8.017 -6.818 1.00 92.94 85 ILE A C 1
ATOM 651 O O . ILE A 1 85 ? -7.718 -8.246 -6.977 1.00 92.94 85 ILE A O 1
ATOM 655 N N . PHE A 1 86 ? -5.646 -8.989 -6.541 1.00 94.81 86 PHE A N 1
ATOM 656 C CA . PHE A 1 86 ? -6.049 -10.391 -6.483 1.00 94.81 86 PHE A CA 1
ATOM 657 C C . PHE A 1 86 ? -6.884 -10.708 -5.241 1.00 94.81 86 PHE A C 1
ATOM 659 O O . PHE A 1 86 ? -7.797 -11.520 -5.349 1.00 94.81 86 PHE A O 1
ATOM 666 N N . GLY A 1 87 ? -6.700 -9.988 -4.130 1.00 91.50 87 GLY A N 1
ATOM 667 C CA . GLY A 1 87 ? -7.612 -10.017 -2.982 1.00 91.50 87 GLY A CA 1
ATOM 668 C C . GLY A 1 87 ? -9.032 -9.591 -3.336 1.00 91.50 87 GLY A C 1
ATOM 669 O O . GLY A 1 87 ? -9.999 -10.271 -2.987 1.00 91.50 87 GLY A O 1
ATOM 670 N N . MET A 1 88 ? -9.182 -8.511 -4.106 1.00 91.38 88 MET A N 1
ATOM 671 C CA . MET A 1 88 ? -10.492 -8.078 -4.601 1.00 91.38 88 MET A CA 1
ATOM 672 C C . MET A 1 88 ? -11.103 -9.099 -5.569 1.00 91.38 88 MET A C 1
ATOM 674 O O . MET A 1 88 ? -12.300 -9.384 -5.488 1.00 91.38 88 MET A O 1
ATOM 678 N N . VAL A 1 89 ? -10.298 -9.675 -6.469 1.00 94.00 89 VAL A N 1
ATOM 679 C CA . VAL A 1 89 ? -10.751 -10.716 -7.408 1.00 94.00 89 VAL A CA 1
ATOM 680 C C . VAL A 1 89 ? -11.175 -11.983 -6.661 1.00 94.00 89 VAL A C 1
ATOM 682 O O . VAL A 1 89 ? -12.256 -12.510 -6.930 1.00 94.00 89 VAL A O 1
ATOM 685 N N . GLY A 1 90 ? -10.368 -12.453 -5.709 1.00 92.12 90 GLY A N 1
ATOM 686 C CA . GLY A 1 90 ? -10.653 -13.607 -4.859 1.00 92.12 90 GLY A CA 1
ATOM 687 C C . GLY A 1 90 ? -11.937 -13.405 -4.061 1.00 92.12 90 GLY A C 1
ATOM 688 O O . GLY A 1 90 ? -12.836 -14.247 -4.116 1.00 92.12 90 GLY A O 1
ATOM 689 N N . HIS A 1 91 ? -12.095 -12.237 -3.430 1.00 90.12 91 HIS A N 1
ATOM 690 C CA . HIS A 1 91 ? -13.321 -11.879 -2.722 1.00 90.12 91 HIS A CA 1
ATOM 691 C C . HIS A 1 91 ? -14.540 -11.884 -3.652 1.00 90.12 91 HIS A C 1
ATOM 693 O O . HIS A 1 91 ? -15.523 -12.569 -3.367 1.00 90.12 91 HIS A O 1
ATOM 699 N N . ARG A 1 92 ? -14.462 -11.215 -4.813 1.00 94.56 92 ARG A N 1
ATOM 700 C CA . ARG A 1 92 ? -15.546 -11.197 -5.808 1.00 94.56 92 ARG A CA 1
ATOM 701 C C . ARG A 1 92 ? -15.938 -12.602 -6.270 1.00 94.56 92 ARG A C 1
ATOM 703 O O . ARG A 1 92 ? -17.122 -12.853 -6.492 1.00 94.56 92 ARG A O 1
ATOM 710 N N . ARG A 1 93 ? -14.974 -13.514 -6.434 1.00 94.38 93 ARG A N 1
ATOM 711 C CA . ARG A 1 93 ? -15.247 -14.917 -6.789 1.00 94.38 93 ARG A CA 1
ATOM 712 C C . ARG A 1 93 ? -15.916 -15.678 -5.648 1.00 94.38 93 ARG A C 1
ATOM 714 O O . ARG A 1 93 ? -16.807 -16.473 -5.923 1.00 94.38 93 ARG A O 1
ATOM 721 N N . ALA A 1 94 ? -15.517 -15.422 -4.404 1.00 90.88 94 ALA A N 1
ATOM 722 C CA . ALA A 1 94 ? -16.055 -16.101 -3.230 1.00 90.88 94 ALA A CA 1
ATOM 723 C C . ALA A 1 94 ? -17.508 -15.705 -2.917 1.00 90.88 94 ALA A C 1
ATOM 725 O O . ALA A 1 94 ? -18.324 -16.581 -2.643 1.00 90.88 94 ALA A O 1
ATOM 726 N N . VAL A 1 95 ? -17.845 -14.410 -2.973 1.00 93.50 95 VAL A N 1
ATOM 727 C CA . VAL A 1 95 ? -19.208 -13.923 -2.659 1.00 93.50 95 VAL A CA 1
ATOM 728 C C . VAL A 1 95 ? -20.119 -13.797 -3.886 1.00 93.50 95 VAL A C 1
ATOM 730 O O . VAL A 1 95 ? -21.335 -13.677 -3.757 1.00 93.50 95 VAL A O 1
ATOM 733 N N . GLY A 1 96 ? -19.549 -13.834 -5.092 1.00 96.19 96 GLY A N 1
ATOM 734 C CA . GLY A 1 96 ? -20.261 -13.594 -6.344 1.00 96.19 96 GLY A CA 1
ATOM 735 C C . GLY A 1 96 ? -20.383 -12.106 -6.694 1.00 96.19 96 GLY A C 1
ATOM 736 O O . GLY A 1 96 ? -20.349 -11.218 -5.845 1.00 96.19 96 GLY A O 1
ATOM 737 N N . GLY A 1 97 ? -20.550 -11.808 -7.987 1.00 96.19 97 GLY A N 1
ATOM 738 C CA . GLY A 1 97 ? -20.503 -10.429 -8.489 1.00 96.19 97 GLY A CA 1
ATOM 739 C C . GLY A 1 97 ? -21.603 -9.513 -7.943 1.00 96.19 97 GLY A C 1
ATOM 740 O O . GLY A 1 97 ? -21.329 -8.355 -7.648 1.00 96.19 97 GLY A O 1
ATOM 741 N N . LYS A 1 98 ? -22.836 -10.018 -7.785 1.00 97.25 98 LYS A N 1
ATOM 742 C CA . LYS A 1 98 ? -23.954 -9.216 -7.256 1.00 97.25 98 LYS A CA 1
ATOM 743 C C . LYS A 1 98 ? -23.700 -8.782 -5.812 1.00 97.25 98 LYS A C 1
ATOM 745 O O . LYS A 1 98 ? -23.854 -7.599 -5.520 1.00 97.25 98 LYS A O 1
ATOM 750 N N . GLN A 1 99 ? -23.278 -9.719 -4.958 1.00 95.06 99 GLN A N 1
ATOM 751 C CA . GLN A 1 99 ? -22.973 -9.435 -3.557 1.00 95.06 99 GLN A CA 1
ATOM 752 C C . GLN A 1 99 ? -21.771 -8.499 -3.443 1.00 95.06 99 GLN A C 1
ATOM 754 O O . GLN A 1 99 ? -21.894 -7.465 -2.807 1.00 95.06 99 GLN A O 1
ATOM 759 N N . PHE A 1 100 ? -20.682 -8.773 -4.171 1.00 92.88 100 PHE A N 1
ATOM 760 C CA . PHE A 1 100 ? -19.496 -7.910 -4.197 1.00 92.88 100 PHE A CA 1
ATOM 761 C C . PHE A 1 100 ? -19.841 -6.442 -4.489 1.00 92.88 100 PHE A C 1
ATOM 763 O O . PHE A 1 100 ? -19.422 -5.538 -3.773 1.00 92.88 100 PHE A O 1
ATOM 770 N N . TRP A 1 101 ? -20.646 -6.180 -5.523 1.00 95.81 101 TRP A N 1
ATOM 771 C CA . TRP A 1 101 ? -21.064 -4.812 -5.839 1.00 95.81 101 TRP A CA 1
ATOM 772 C C . TRP A 1 101 ? -22.075 -4.237 -4.842 1.00 95.81 101 TRP A C 1
ATOM 774 O O . TRP A 1 101 ? -22.208 -3.016 -4.769 1.00 95.81 101 TRP A O 1
ATOM 784 N N . SER A 1 102 ? -22.830 -5.070 -4.118 1.00 95.00 102 SER A N 1
ATOM 785 C CA . SER A 1 102 ? -23.628 -4.614 -2.971 1.00 95.00 102 SER A CA 1
ATOM 786 C C . SER A 1 102 ? -22.704 -4.155 -1.851 1.00 95.00 102 SER A C 1
ATOM 788 O O . SER A 1 102 ? -22.811 -3.011 -1.428 1.00 95.00 102 SER A O 1
ATOM 790 N N . ASP A 1 103 ? -21.721 -4.980 -1.482 1.00 89.94 103 ASP A N 1
ATOM 791 C CA . ASP A 1 103 ? -20.746 -4.695 -0.427 1.00 89.94 103 ASP A CA 1
ATOM 792 C C . ASP A 1 103 ? -19.973 -3.397 -0.724 1.00 89.94 103 ASP A C 1
ATOM 794 O O . ASP A 1 103 ? -19.849 -2.530 0.139 1.00 89.94 103 ASP A O 1
ATOM 798 N N . VAL A 1 104 ? -19.534 -3.195 -1.974 1.00 89.44 104 VAL A N 1
ATOM 799 C CA . VAL A 1 104 ? -18.871 -1.950 -2.415 1.00 89.44 104 VAL A CA 1
ATOM 800 C C . VAL A 1 104 ? -19.793 -0.729 -2.300 1.00 89.44 104 VAL A C 1
ATOM 802 O O . VAL A 1 104 ? -19.346 0.343 -1.897 1.00 89.44 104 VAL A O 1
ATOM 805 N N . ARG A 1 105 ? -21.084 -0.859 -2.638 1.00 93.88 105 ARG A N 1
ATOM 806 C CA . ARG A 1 105 ? -22.062 0.244 -2.536 1.00 93.88 105 ARG A CA 1
ATOM 807 C C . ARG A 1 105 ? -22.486 0.527 -1.097 1.00 93.88 105 ARG A C 1
ATOM 809 O O . ARG A 1 105 ? -22.830 1.661 -0.771 1.00 93.88 105 ARG A O 1
ATOM 816 N N . GLU A 1 106 ? -22.479 -0.489 -0.245 1.00 91.69 106 GLU A N 1
ATOM 817 C CA . GLU A 1 106 ? -22.811 -0.385 1.174 1.00 91.69 106 GLU A CA 1
ATOM 818 C C . GLU A 1 106 ? -21.623 0.077 2.018 1.00 91.69 106 GLU A C 1
ATOM 820 O O . GLU A 1 106 ? -21.829 0.614 3.106 1.00 91.69 106 GLU A O 1
ATOM 825 N N . PHE A 1 107 ? -20.399 -0.028 1.494 1.00 86.81 107 PHE A N 1
ATOM 826 C CA . PHE A 1 107 ? -19.177 0.366 2.185 1.00 86.81 107 PHE A CA 1
ATOM 827 C C . PHE A 1 107 ? -19.251 1.762 2.835 1.00 86.81 107 PHE A C 1
ATOM 829 O O . PHE A 1 107 ? -18.997 1.841 4.038 1.00 86.81 107 PHE A O 1
ATOM 836 N N . PRO A 1 108 ? -19.687 2.851 2.163 1.00 88.19 108 PRO A N 1
ATOM 837 C CA . PRO A 1 108 ? -19.809 4.163 2.809 1.00 88.19 108 PRO A CA 1
ATOM 838 C C . PRO A 1 108 ? -20.761 4.170 4.013 1.00 88.19 108 PRO A C 1
ATOM 840 O O . PRO A 1 108 ? -20.508 4.862 5.001 1.00 88.19 108 PRO A O 1
ATOM 843 N N . LYS A 1 109 ? -21.841 3.375 3.965 1.00 89.94 109 LYS A N 1
ATOM 844 C CA . LYS A 1 109 ? -22.776 3.227 5.089 1.00 89.94 109 LYS A CA 1
ATOM 845 C C . LYS A 1 109 ? -22.121 2.480 6.246 1.00 89.94 109 LYS A C 1
ATOM 847 O O . LYS A 1 109 ? -22.270 2.905 7.387 1.00 89.94 109 LYS A O 1
ATOM 852 N N . SER A 1 110 ? -21.361 1.419 5.966 1.00 86.25 110 SER A N 1
ATOM 853 C CA . SER A 1 110 ? -20.594 0.696 6.988 1.00 86.25 110 SER A CA 1
ATOM 854 C C . SER A 1 110 ? -19.554 1.593 7.659 1.00 86.25 110 SER A C 1
ATOM 856 O O . SER A 1 110 ? -19.453 1.586 8.882 1.00 86.25 110 SER A O 1
ATOM 858 N N . VAL A 1 111 ? -18.828 2.411 6.885 1.00 84.62 111 VAL A N 1
ATOM 859 C CA . VAL A 1 111 ? -17.895 3.407 7.435 1.00 84.62 111 VAL A CA 1
ATOM 860 C C . VAL A 1 111 ? -18.644 4.393 8.330 1.00 84.62 111 VAL A C 1
ATOM 862 O O . VAL A 1 111 ? -18.260 4.579 9.479 1.00 84.62 111 VAL A O 1
ATOM 865 N N . SER A 1 112 ? -19.749 4.973 7.854 1.00 89.56 112 SER A N 1
ATOM 866 C CA . SER A 1 112 ? -20.553 5.904 8.654 1.00 89.56 112 SER A CA 1
ATOM 867 C C . SER A 1 112 ? -21.042 5.280 9.967 1.00 89.56 112 SER A C 1
ATOM 869 O O . SER A 1 112 ? -20.934 5.921 11.010 1.00 89.56 112 SER A O 1
ATOM 871 N N . GLY A 1 113 ? -21.490 4.020 9.943 1.00 88.12 113 GLY A N 1
ATOM 872 C CA . GLY A 1 113 ? -21.893 3.282 11.143 1.00 88.12 113 GLY A CA 1
ATOM 873 C C . GLY A 1 113 ? -20.763 3.153 12.168 1.00 88.12 113 GLY A C 1
ATOM 874 O O . GLY A 1 113 ? -20.961 3.477 13.336 1.00 88.12 113 GLY A O 1
ATOM 875 N N . ILE A 1 114 ? -19.552 2.796 11.724 1.00 85.94 114 ILE A N 1
ATOM 876 C CA . ILE A 1 114 ? -18.354 2.721 12.582 1.00 85.94 114 ILE A CA 1
ATOM 877 C C . ILE A 1 114 ? -18.073 4.083 13.247 1.00 85.94 114 ILE A C 1
ATOM 879 O O . ILE A 1 114 ? -17.799 4.146 14.444 1.00 85.94 114 ILE A O 1
ATOM 883 N N . PHE A 1 115 ? -18.180 5.188 12.501 1.00 87.56 115 PHE A N 1
ATOM 884 C CA . PHE A 1 115 ? -17.987 6.535 13.057 1.00 87.56 115 PHE A CA 1
ATOM 885 C C . PHE A 1 115 ? -19.083 6.952 14.046 1.00 87.56 115 PHE A C 1
ATOM 887 O O . PHE A 1 115 ? -18.790 7.673 14.996 1.00 87.56 115 PHE A O 1
ATOM 894 N N . GLN A 1 116 ? -20.330 6.521 13.838 1.00 89.50 116 GLN A N 1
ATOM 895 C CA . GLN A 1 116 ? -21.447 6.821 14.741 1.00 89.50 116 GLN A CA 1
ATOM 896 C C . GLN A 1 116 ? -21.363 6.033 16.056 1.00 89.50 116 GLN A C 1
ATOM 898 O O . GLN A 1 116 ? -21.739 6.551 17.109 1.00 89.50 116 GLN A O 1
ATOM 903 N N . GLU A 1 117 ? -20.854 4.800 16.013 1.00 88.19 117 GLU A N 1
ATOM 904 C CA . GLU A 1 117 ? -20.640 3.970 17.203 1.00 88.19 117 GLU A CA 1
ATOM 905 C C . GLU A 1 117 ? -19.493 4.494 18.079 1.00 88.19 117 GLU A C 1
ATOM 907 O O . GLU A 1 117 ? -19.544 4.407 19.311 1.00 88.19 117 GLU A O 1
ATOM 912 N N . ASP A 1 118 ? -18.463 5.075 17.463 1.00 84.00 118 ASP A N 1
ATOM 913 C CA . ASP A 1 118 ? -17.332 5.636 18.185 1.00 84.00 118 ASP A CA 1
ATOM 914 C C . ASP A 1 118 ? -17.605 7.071 18.638 1.00 84.00 118 ASP A C 1
ATOM 916 O O . ASP A 1 118 ? -17.368 8.048 17.924 1.00 84.00 118 ASP A O 1
ATOM 920 N N . ARG A 1 119 ? -18.009 7.224 19.904 1.00 84.19 119 ARG A N 1
ATOM 921 C CA . ARG A 1 119 ? -18.159 8.548 20.527 1.00 84.19 119 ARG A CA 1
ATOM 922 C C . ARG A 1 119 ? -16.894 9.394 20.405 1.00 84.19 119 ARG A C 1
ATOM 924 O O . ARG A 1 119 ? -16.998 10.613 20.455 1.00 84.19 119 ARG A O 1
ATOM 931 N N . SER A 1 120 ? -15.709 8.796 20.284 1.00 90.25 120 SER A N 1
ATOM 932 C CA . SER A 1 120 ? -14.409 9.457 20.109 1.00 90.25 120 SER A CA 1
ATOM 933 C C . SER A 1 120 ? -13.853 9.319 18.688 1.00 90.25 120 SER A C 1
ATOM 935 O O . SER A 1 120 ? -12.672 9.589 18.482 1.00 90.25 120 SER A O 1
ATOM 937 N N . GLY A 1 121 ? -14.688 8.970 17.705 1.00 90.69 121 GLY A N 1
ATOM 938 C CA . GLY A 1 121 ? -14.257 8.626 16.351 1.00 90.69 121 GLY A CA 1
ATOM 939 C C . GLY A 1 121 ? -13.388 9.697 15.704 1.00 90.69 121 GLY A C 1
ATOM 940 O O . GLY A 1 121 ? -12.303 9.399 15.219 1.00 90.69 121 GLY A O 1
ATOM 941 N N . LEU A 1 122 ? -13.784 10.970 15.791 1.00 92.38 122 LEU A N 1
ATOM 942 C CA . LEU A 1 122 ? -12.978 12.063 15.238 1.00 92.38 122 LEU A CA 1
ATOM 943 C C . LEU A 1 122 ? -11.583 12.158 15.883 1.00 92.38 122 LEU A C 1
ATOM 945 O O . LEU A 1 122 ? -10.605 12.399 15.186 1.00 92.38 122 LEU A O 1
ATOM 949 N N . ILE A 1 123 ? -11.471 11.916 17.194 1.00 91.75 123 ILE A N 1
ATOM 950 C CA . ILE A 1 123 ? -10.182 11.920 17.899 1.00 91.75 123 ILE A CA 1
ATOM 951 C C . ILE A 1 123 ? -9.308 10.767 17.386 1.00 91.75 123 ILE A C 1
ATOM 953 O O . ILE A 1 123 ? -8.140 10.985 17.074 1.00 91.75 123 ILE A O 1
ATOM 957 N N . HIS A 1 124 ? -9.857 9.555 17.254 1.00 92.00 124 HIS A N 1
ATOM 958 C CA . HIS A 1 124 ? -9.108 8.402 16.742 1.00 92.00 124 HIS A CA 1
ATOM 959 C C . HIS A 1 124 ? -8.710 8.565 15.272 1.00 92.00 124 HIS A C 1
ATOM 961 O O . HIS A 1 124 ? -7.582 8.230 14.918 1.00 92.00 124 HIS A O 1
ATOM 967 N N . LEU A 1 125 ? -9.593 9.124 14.437 1.00 94.62 125 LEU A N 1
ATOM 968 C CA . LEU A 1 125 ? -9.315 9.452 13.039 1.00 94.62 125 LEU A CA 1
ATOM 969 C C . LEU A 1 125 ? -8.129 10.416 12.950 1.00 94.62 125 LEU A C 1
ATOM 971 O O . LEU A 1 125 ? -7.168 10.134 12.241 1.00 94.62 125 LEU A O 1
ATOM 975 N N . LEU A 1 126 ? -8.176 11.526 13.692 1.00 94.12 126 LEU A N 1
ATOM 976 C CA . LEU A 1 126 ? -7.117 12.536 13.688 1.00 94.12 126 LEU A CA 1
ATOM 977 C C . LEU A 1 126 ? -5.790 11.982 14.218 1.00 94.12 126 LEU A C 1
ATOM 979 O O . LEU A 1 126 ? -4.742 12.312 13.675 1.00 94.12 126 LEU A O 1
ATOM 983 N N . TRP A 1 127 ? -5.819 11.098 15.218 1.00 92.94 127 TRP A N 1
ATOM 984 C CA . TRP A 1 127 ? -4.616 10.412 15.695 1.00 92.94 127 TRP A CA 1
ATOM 985 C C . TRP A 1 127 ? -4.036 9.445 14.668 1.00 92.94 127 TRP A C 1
ATOM 987 O O . TRP A 1 127 ? -2.834 9.473 14.410 1.00 92.94 127 TRP A O 1
ATOM 997 N N . GLY A 1 128 ? -4.882 8.608 14.066 1.00 92.69 128 GLY A N 1
ATOM 998 C CA . GLY A 1 128 ? -4.468 7.701 13.000 1.00 92.69 128 GLY A CA 1
ATOM 999 C C . GLY A 1 128 ? -3.881 8.458 11.811 1.00 92.69 128 GLY A C 1
ATOM 1000 O O . GLY A 1 128 ? -2.851 8.052 11.273 1.00 92.69 128 GLY A O 1
ATOM 1001 N N . PHE A 1 129 ? -4.482 9.599 11.468 1.00 95.56 129 PHE A N 1
ATOM 1002 C CA . PHE A 1 129 ? -3.986 10.511 10.447 1.00 95.56 129 PHE A CA 1
ATOM 1003 C C . PHE A 1 129 ? -2.631 11.115 10.826 1.00 95.56 129 PHE A C 1
ATOM 1005 O O . PHE A 1 129 ? -1.668 10.953 10.084 1.00 95.56 129 PHE A O 1
ATOM 1012 N N . ALA A 1 130 ? -2.535 11.760 11.991 1.00 93.12 130 ALA A N 1
ATOM 1013 C CA . ALA A 1 130 ? -1.336 12.470 12.430 1.00 93.12 130 ALA A CA 1
ATOM 1014 C C . ALA A 1 130 ? -0.111 11.553 12.518 1.00 93.12 130 ALA A C 1
ATOM 1016 O O . ALA A 1 130 ? 0.973 11.926 12.084 1.00 93.12 130 ALA A O 1
ATOM 1017 N N . VAL A 1 131 ? -0.275 10.336 13.043 1.00 90.94 131 VAL A N 1
ATOM 1018 C CA . VAL A 1 131 ? 0.829 9.368 13.111 1.00 90.94 131 VAL A CA 1
ATOM 1019 C C . VAL A 1 131 ? 1.217 8.895 11.711 1.00 90.94 131 VAL A C 1
ATOM 1021 O O . VAL A 1 131 ? 2.398 8.836 11.378 1.00 90.94 131 VAL A O 1
ATOM 1024 N N . SER A 1 132 ? 0.235 8.579 10.870 1.00 94.12 132 SER A N 1
ATOM 1025 C CA . SER A 1 132 ? 0.511 7.977 9.565 1.00 94.12 132 SER A CA 1
ATOM 1026 C C . SER A 1 132 ? 1.059 8.973 8.548 1.00 94.12 132 SER A C 1
ATOM 1028 O O . SER A 1 132 ? 1.884 8.572 7.740 1.00 94.12 132 SER A O 1
ATOM 1030 N N . ILE A 1 133 ? 0.670 10.253 8.598 1.00 94.56 133 ILE A N 1
ATOM 1031 C CA . ILE A 1 133 ? 1.195 11.291 7.688 1.00 94.56 133 ILE A CA 1
ATOM 1032 C C . ILE A 1 133 ? 2.655 11.651 8.011 1.00 94.56 133 ILE A C 1
ATOM 1034 O O . ILE A 1 133 ? 3.380 12.156 7.171 1.00 94.56 133 ILE A O 1
ATOM 1038 N N . VAL A 1 134 ? 3.134 11.363 9.221 1.00 89.25 134 VAL A N 1
ATOM 1039 C CA . VAL A 1 134 ? 4.573 11.438 9.514 1.00 89.25 134 VAL A CA 1
ATOM 1040 C C . VAL A 1 134 ? 5.287 10.216 8.942 1.00 89.25 134 VAL A C 1
ATOM 1042 O O . VAL A 1 134 ? 6.351 10.335 8.340 1.00 89.25 134 VAL A O 1
ATOM 1045 N N . LEU A 1 135 ? 4.680 9.032 9.078 1.00 89.69 135 LEU A N 1
ATOM 1046 C CA . LEU A 1 135 ? 5.215 7.797 8.502 1.00 89.69 135 LEU A CA 1
ATOM 1047 C C . LEU A 1 135 ? 5.240 7.820 6.972 1.00 89.69 135 LEU A C 1
ATOM 1049 O O . LEU A 1 135 ? 6.069 7.135 6.380 1.00 89.69 135 LEU A O 1
ATOM 1053 N N . THR A 1 136 ? 4.389 8.606 6.306 1.00 90.50 136 THR A N 1
ATOM 1054 C CA . THR A 1 136 ? 4.490 8.757 4.851 1.00 90.50 136 THR A CA 1
ATOM 1055 C C . THR A 1 136 ? 5.835 9.334 4.444 1.00 90.50 136 THR A C 1
ATOM 1057 O O . THR A 1 136 ? 6.375 8.894 3.437 1.00 90.50 136 THR A O 1
ATOM 1060 N N . GLY A 1 137 ? 6.437 10.201 5.257 1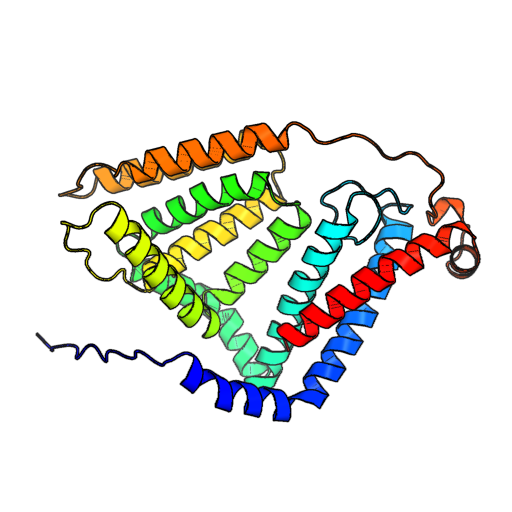.00 86.44 137 GLY A N 1
ATOM 1061 C CA . GLY A 1 137 ? 7.728 10.814 4.969 1.00 86.44 137 GLY A CA 1
ATOM 1062 C C . GLY A 1 137 ? 8.889 9.831 4.764 1.00 86.44 137 GLY A C 1
ATOM 1063 O O . GLY A 1 137 ? 9.853 10.168 4.085 1.00 86.44 137 GLY A O 1
ATOM 1064 N N . VAL A 1 138 ? 8.796 8.605 5.296 1.00 87.00 138 VAL A N 1
ATOM 1065 C CA . VAL A 1 138 ? 9.808 7.547 5.087 1.00 87.00 138 VAL A CA 1
ATOM 1066 C C . VAL A 1 138 ? 9.440 6.555 3.983 1.00 87.00 138 VAL A C 1
ATOM 1068 O O . VAL A 1 138 ? 10.243 5.702 3.614 1.00 87.00 138 VAL A O 1
ATOM 1071 N N . LEU A 1 139 ? 8.212 6.624 3.474 1.00 89.31 139 LEU A N 1
ATOM 1072 C CA . LEU A 1 139 ? 7.715 5.722 2.445 1.00 89.31 139 LEU A CA 1
ATOM 1073 C C . LEU A 1 139 ? 7.846 6.368 1.070 1.00 89.31 139 LEU A C 1
ATOM 1075 O O . LEU A 1 139 ? 7.588 7.555 0.905 1.00 89.31 139 LEU A O 1
ATOM 1079 N N . ALA A 1 140 ? 8.153 5.557 0.065 1.00 88.56 140 ALA A N 1
ATOM 1080 C CA . ALA A 1 140 ? 8.021 5.930 -1.338 1.00 88.56 140 ALA A CA 1
ATOM 1081 C C . ALA A 1 140 ? 6.582 6.372 -1.674 1.00 88.56 140 ALA A C 1
ATOM 1083 O O . ALA A 1 140 ? 5.650 5.687 -1.238 1.00 88.56 140 ALA A O 1
ATOM 1084 N N . PRO A 1 141 ? 6.364 7.412 -2.503 1.00 88.31 141 PRO A N 1
ATOM 1085 C CA . PRO A 1 141 ? 5.024 7.839 -2.909 1.00 88.31 141 PRO A CA 1
ATOM 1086 C C . PRO A 1 141 ? 4.151 6.690 -3.429 1.00 88.31 141 PRO A C 1
ATOM 1088 O O . PRO A 1 141 ? 3.040 6.481 -2.944 1.00 88.31 141 PRO A O 1
ATOM 1091 N N . SER A 1 142 ? 4.679 5.862 -4.333 1.00 86.50 142 SER A N 1
ATOM 1092 C CA . SER A 1 142 ? 3.972 4.687 -4.866 1.00 86.50 142 SER A CA 1
ATOM 1093 C C . SER A 1 142 ? 3.473 3.721 -3.782 1.00 86.50 142 SER A C 1
ATOM 1095 O O . SER A 1 142 ? 2.333 3.249 -3.834 1.00 86.50 142 SER A O 1
ATOM 1097 N N . ILE A 1 143 ? 4.300 3.467 -2.764 1.00 91.56 143 ILE A N 1
ATOM 1098 C CA . ILE A 1 143 ? 3.953 2.625 -1.616 1.00 91.56 143 ILE A CA 1
ATOM 1099 C C . ILE A 1 143 ? 2.860 3.295 -0.779 1.00 91.56 143 ILE A C 1
ATOM 1101 O O . ILE A 1 143 ? 1.909 2.615 -0.400 1.00 91.56 143 ILE A O 1
ATOM 1105 N N . ARG A 1 144 ? 2.938 4.615 -0.535 1.00 92.25 144 ARG A N 1
ATOM 1106 C CA . ARG A 1 144 ? 1.899 5.368 0.199 1.00 92.25 144 ARG A CA 1
ATOM 1107 C C . ARG A 1 144 ? 0.531 5.175 -0.457 1.00 92.25 144 ARG A C 1
ATOM 1109 O O . ARG A 1 144 ? -0.417 4.779 0.216 1.00 92.25 144 ARG A O 1
ATOM 1116 N N . GLY A 1 145 ? 0.446 5.371 -1.775 1.00 88.31 145 GLY A N 1
ATOM 1117 C CA . GLY A 1 145 ? -0.798 5.199 -2.531 1.00 88.31 145 GLY A CA 1
ATOM 1118 C C . GLY A 1 145 ? -1.364 3.781 -2.410 1.00 88.31 145 GLY A C 1
ATOM 1119 O O . GLY A 1 145 ? -2.542 3.602 -2.091 1.00 88.31 145 GLY A O 1
ATOM 1120 N N . MET A 1 146 ? -0.520 2.758 -2.575 1.00 91.12 146 MET A N 1
ATOM 1121 C CA . MET A 1 146 ? -0.969 1.368 -2.455 1.00 91.12 146 MET A CA 1
ATOM 1122 C C . MET A 1 146 ? -1.374 0.978 -1.036 1.00 91.12 146 MET A C 1
ATOM 1124 O O . MET A 1 146 ? -2.374 0.280 -0.855 1.00 91.12 146 MET A O 1
ATOM 1128 N N . MET A 1 147 ? -0.642 1.439 -0.022 1.00 91.31 147 MET A N 1
ATOM 1129 C CA . MET A 1 147 ? -1.009 1.212 1.372 1.00 91.31 147 MET A CA 1
ATOM 1130 C C . MET A 1 147 ? -2.319 1.917 1.728 1.00 91.31 147 MET A C 1
ATOM 1132 O O . MET A 1 147 ? -3.128 1.323 2.435 1.00 91.31 147 MET A O 1
ATOM 1136 N N . ALA A 1 148 ? -2.583 3.117 1.198 1.00 93.56 148 ALA A N 1
ATOM 1137 C CA . ALA A 1 148 ? -3.856 3.806 1.402 1.00 93.56 148 ALA A CA 1
ATOM 1138 C C . ALA A 1 148 ? -5.039 2.940 0.944 1.00 93.56 148 ALA A C 1
ATOM 1140 O O . ALA A 1 148 ? -5.984 2.718 1.705 1.00 93.56 148 ALA A O 1
ATOM 1141 N N . VAL A 1 149 ? -4.952 2.387 -0.272 1.00 89.88 149 VAL A N 1
ATOM 1142 C CA . VAL A 1 149 ? -5.973 1.486 -0.826 1.00 89.88 149 VAL A CA 1
ATOM 1143 C C . VAL A 1 149 ? -6.065 0.198 -0.004 1.00 89.88 149 VAL A C 1
ATOM 1145 O O . VAL A 1 149 ? -7.158 -0.201 0.400 1.00 89.88 149 VAL A O 1
ATOM 1148 N N . GLY A 1 150 ? -4.928 -0.436 0.293 1.00 90.19 150 GLY A N 1
ATOM 1149 C CA . GLY A 1 150 ? -4.878 -1.684 1.054 1.00 90.19 150 GLY A CA 1
ATOM 1150 C C . GLY A 1 150 ? -5.485 -1.548 2.451 1.00 90.19 150 GLY A C 1
ATOM 1151 O O . GLY A 1 150 ? -6.317 -2.365 2.844 1.00 90.19 150 GLY A O 1
ATOM 1152 N N . VAL A 1 151 ? -5.137 -0.491 3.187 1.00 90.62 151 VAL A N 1
ATOM 1153 C CA . VAL A 1 151 ? -5.692 -0.205 4.516 1.00 90.62 151 VAL A CA 1
ATOM 1154 C C . VAL A 1 151 ? -7.193 0.073 4.418 1.00 90.62 151 VAL A C 1
ATOM 1156 O O . VAL A 1 151 ? -7.960 -0.544 5.159 1.00 90.62 151 VAL A O 1
ATOM 1159 N N . ALA A 1 152 ? -7.634 0.916 3.477 1.00 88.62 152 ALA A N 1
ATOM 1160 C CA . ALA A 1 152 ? -9.050 1.245 3.297 1.00 88.62 152 ALA A CA 1
ATOM 1161 C C . ALA A 1 152 ? -9.921 0.007 3.017 1.00 88.62 152 ALA A C 1
ATOM 1163 O O . ALA A 1 152 ? -10.998 -0.131 3.596 1.00 88.62 152 ALA A O 1
ATOM 1164 N N . LEU A 1 153 ? -9.436 -0.914 2.178 1.00 85.88 153 LEU A N 1
ATOM 1165 C CA . LEU A 1 153 ? -10.123 -2.171 1.862 1.00 85.88 153 LEU A CA 1
ATOM 1166 C C . LEU A 1 153 ? -10.050 -3.189 3.005 1.00 85.88 153 LEU A C 1
ATOM 1168 O O . LEU A 1 153 ? -10.968 -3.989 3.192 1.00 85.88 153 LEU A O 1
ATOM 1172 N N . THR A 1 154 ? -8.973 -3.161 3.790 1.00 86.81 154 THR A N 1
ATOM 1173 C CA . THR A 1 154 ? -8.778 -4.109 4.887 1.00 86.81 154 THR A CA 1
ATOM 1174 C C . THR A 1 154 ? -9.698 -3.797 6.060 1.00 86.81 154 THR A C 1
ATOM 1176 O O . THR A 1 154 ? -10.281 -4.730 6.599 1.00 86.81 154 THR A O 1
ATOM 1179 N N . ILE A 1 155 ? -9.895 -2.529 6.436 1.00 86.31 155 ILE A N 1
ATOM 1180 C CA . ILE A 1 155 ? -10.705 -2.134 7.608 1.00 86.31 155 ILE A CA 1
ATOM 1181 C C . ILE A 1 155 ? -12.102 -2.789 7.675 1.00 86.31 155 ILE A C 1
ATOM 1183 O O . ILE A 1 155 ? -12.415 -3.366 8.720 1.00 86.31 155 ILE A O 1
ATOM 1187 N N . PRO A 1 156 ? -12.949 -2.756 6.624 1.00 80.75 156 PRO A N 1
ATOM 1188 C CA . PRO A 1 156 ? -14.281 -3.369 6.672 1.00 80.75 156 PRO A CA 1
ATOM 1189 C C . PRO A 1 156 ? -14.245 -4.907 6.621 1.00 80.75 156 PRO A C 1
ATOM 1191 O O . PRO A 1 156 ? -15.241 -5.559 6.943 1.00 80.75 156 PRO A O 1
ATOM 1194 N N . SER A 1 157 ? -13.121 -5.500 6.208 1.00 80.81 157 SER A N 1
ATOM 1195 C CA . SER A 1 157 ? -13.003 -6.937 5.956 1.00 80.81 157 SER A CA 1
ATOM 1196 C C . SER A 1 157 ? -12.874 -7.761 7.245 1.00 80.81 157 SER A C 1
ATOM 1198 O O . SER A 1 157 ? -12.495 -7.265 8.310 1.00 80.81 157 SER A O 1
ATOM 1200 N N . ILE A 1 158 ? -13.126 -9.071 7.146 1.00 75.19 158 ILE A N 1
ATOM 1201 C CA . ILE A 1 158 ? -12.874 -10.027 8.240 1.00 75.19 158 ILE A CA 1
ATOM 1202 C C . ILE A 1 158 ? -11.399 -9.982 8.661 1.00 75.19 158 ILE A C 1
ATOM 1204 O O . ILE A 1 158 ? -11.097 -9.975 9.855 1.00 75.19 158 ILE A O 1
ATOM 1208 N N . LEU A 1 159 ? -10.487 -9.896 7.687 1.00 71.94 159 LEU A N 1
ATOM 1209 C CA . LEU A 1 159 ? -9.057 -9.777 7.947 1.00 71.94 159 LEU A CA 1
ATOM 1210 C C . LEU A 1 159 ? -8.743 -8.495 8.726 1.00 71.94 159 LEU A C 1
ATOM 1212 O O . LEU A 1 159 ? -7.980 -8.540 9.685 1.00 71.94 159 LEU A O 1
ATOM 1216 N N . GLY A 1 160 ? -9.400 -7.383 8.393 1.00 77.44 160 GLY A N 1
ATOM 1217 C CA . GLY A 1 160 ? -9.318 -6.142 9.161 1.00 77.44 160 GLY A CA 1
ATOM 1218 C C . GLY A 1 160 ? -9.742 -6.322 10.603 1.00 77.44 160 GLY A C 1
ATOM 1219 O O . GLY A 1 160 ? -9.007 -5.931 11.501 1.00 77.44 160 GLY A O 1
ATOM 1220 N N . ARG A 1 161 ? -10.872 -6.987 10.862 1.00 78.88 161 ARG A N 1
ATOM 1221 C CA . ARG A 1 161 ? -11.319 -7.263 12.240 1.00 78.88 161 ARG A CA 1
ATOM 1222 C C . ARG A 1 161 ? -10.287 -8.071 13.025 1.00 78.88 161 ARG A C 1
ATOM 1224 O O . ARG A 1 161 ? -10.049 -7.777 14.198 1.00 78.88 161 ARG A O 1
ATOM 1231 N N . ILE A 1 162 ? -9.659 -9.058 12.385 1.00 76.81 162 ILE A N 1
ATOM 1232 C CA . ILE A 1 162 ? -8.590 -9.866 12.985 1.00 76.81 162 ILE A CA 1
ATOM 1233 C C . ILE A 1 162 ? -7.366 -8.988 13.273 1.00 76.81 162 ILE A C 1
ATOM 1235 O O . ILE A 1 162 ? -6.922 -8.923 14.419 1.00 76.81 162 ILE A O 1
ATOM 1239 N N . LEU A 1 163 ? -6.861 -8.266 12.270 1.00 78.88 163 LEU A N 1
ATOM 1240 C CA . LEU A 1 163 ? -5.692 -7.393 12.396 1.00 78.88 163 LEU A CA 1
ATOM 1241 C C . LEU A 1 163 ? -5.904 -6.311 13.456 1.00 78.88 163 LEU A C 1
ATOM 1243 O O . LEU A 1 163 ? -5.072 -6.160 14.340 1.00 78.88 163 LEU A O 1
ATOM 1247 N N . MET A 1 164 ? -7.048 -5.629 13.457 1.00 82.38 164 MET A N 1
ATOM 1248 C CA . MET A 1 164 ? -7.392 -4.612 14.456 1.00 82.38 164 MET A CA 1
ATOM 1249 C C . MET A 1 164 ? -7.522 -5.203 15.867 1.00 82.38 164 MET A C 1
ATOM 1251 O O . MET A 1 164 ? -7.131 -4.569 16.852 1.00 82.38 164 MET A O 1
ATOM 1255 N N . SER A 1 165 ? -7.999 -6.445 15.989 1.00 79.94 165 SER A N 1
ATOM 1256 C CA . SER A 1 165 ? -8.014 -7.165 17.268 1.00 79.94 165 SER A CA 1
ATOM 1257 C C . SER A 1 165 ? -6.598 -7.487 17.758 1.00 79.94 165 SER A C 1
ATOM 1259 O O . SER A 1 165 ? -6.321 -7.363 18.949 1.00 79.94 165 SER A O 1
ATOM 1261 N N . TYR A 1 166 ? -5.680 -7.867 16.867 1.00 81.62 166 TYR A N 1
ATOM 1262 C CA . TYR A 1 166 ? -4.274 -8.078 17.222 1.00 81.62 166 TYR A CA 1
ATOM 1263 C C . TYR A 1 166 ? -3.565 -6.765 17.564 1.00 81.62 166 TYR A C 1
ATOM 1265 O O . TYR A 1 166 ? -2.924 -6.687 18.611 1.00 81.62 166 TYR A O 1
ATOM 1273 N N . SER A 1 167 ? -3.734 -5.724 16.748 1.00 80.06 167 SER A N 1
ATOM 1274 C CA . SER A 1 167 ? -3.149 -4.399 16.966 1.00 80.06 167 SER A CA 1
ATOM 1275 C C . SER A 1 167 ? -3.610 -3.790 18.284 1.00 80.06 167 SER A C 1
ATOM 1277 O O . SER A 1 167 ? -2.785 -3.309 19.056 1.00 80.06 167 SER A O 1
ATOM 1279 N N . SER A 1 168 ? -4.906 -3.872 18.604 1.00 79.88 168 SER A N 1
ATOM 1280 C CA . SER A 1 168 ? -5.422 -3.375 19.886 1.00 79.88 168 SER A CA 1
ATOM 1281 C C . SER A 1 168 ? -4.844 -4.138 21.081 1.00 79.88 168 SER A C 1
ATOM 1283 O O . SER A 1 168 ? -4.504 -3.523 22.095 1.00 79.88 168 SER A O 1
ATOM 1285 N N . ARG A 1 169 ? -4.662 -5.462 20.970 1.00 82.06 169 ARG A N 1
ATOM 1286 C CA . ARG A 1 169 ? -4.023 -6.282 22.015 1.00 82.06 169 ARG A CA 1
ATOM 1287 C C . ARG A 1 169 ? -2.549 -5.936 22.190 1.00 82.06 169 ARG A C 1
ATOM 1289 O O . ARG A 1 169 ? -2.121 -5.740 23.324 1.00 82.06 169 ARG A O 1
ATOM 1296 N N . LEU A 1 170 ? -1.797 -5.842 21.095 1.00 81.25 170 LEU A N 1
ATOM 1297 C CA . LEU A 1 170 ? -0.383 -5.473 21.112 1.00 81.25 170 LEU A CA 1
ATOM 1298 C C . LEU A 1 170 ? -0.202 -4.084 21.729 1.00 81.25 170 LEU A C 1
ATOM 1300 O O . LEU A 1 170 ? 0.592 -3.910 22.650 1.00 81.25 170 LEU A O 1
ATOM 1304 N N . TRP A 1 171 ? -1.010 -3.118 21.297 1.00 81.31 171 TRP A N 1
ATOM 1305 C CA . TRP A 1 171 ? -1.002 -1.773 21.858 1.00 81.31 171 TRP A CA 1
ATOM 1306 C C . TRP A 1 171 ? -1.335 -1.762 23.351 1.00 81.31 171 TRP A C 1
ATOM 1308 O O . TRP A 1 171 ? -0.623 -1.149 24.141 1.00 81.31 171 TRP A O 1
ATOM 1318 N N . SER A 1 172 ? -2.359 -2.510 23.772 1.00 79.12 172 SER A N 1
ATOM 1319 C CA . SER A 1 172 ? -2.703 -2.640 25.194 1.00 79.12 172 SER A CA 1
ATOM 1320 C C . SER A 1 172 ? -1.555 -3.237 26.015 1.00 79.12 172 SER A C 1
ATOM 1322 O O . SER A 1 172 ? -1.340 -2.829 27.154 1.00 79.12 172 SER A O 1
ATOM 1324 N N . GLN A 1 173 ? -0.796 -4.187 25.457 1.00 83.50 173 GLN A N 1
ATOM 1325 C CA . GLN A 1 173 ? 0.381 -4.756 26.122 1.00 83.50 173 GLN A CA 1
ATOM 1326 C C . GLN A 1 173 ? 1.508 -3.729 26.255 1.00 83.50 173 GLN A C 1
ATOM 1328 O O . GLN A 1 173 ? 2.103 -3.615 27.326 1.00 83.50 173 GLN A O 1
ATOM 1333 N N . ILE A 1 174 ? 1.760 -2.946 25.204 1.00 80.69 174 ILE A N 1
ATOM 1334 C CA . ILE A 1 174 ? 2.741 -1.856 25.228 1.00 80.69 174 ILE A CA 1
ATOM 1335 C C . ILE A 1 174 ? 2.350 -0.826 26.296 1.00 80.69 174 ILE A C 1
ATOM 1337 O O . ILE A 1 174 ? 3.164 -0.492 27.154 1.00 80.69 174 ILE A O 1
ATOM 1341 N N . LEU A 1 175 ? 1.092 -0.375 26.312 1.00 78.50 175 LEU A N 1
ATOM 1342 C CA . LEU A 1 175 ? 0.607 0.604 27.290 1.00 78.50 175 LEU A CA 1
ATOM 1343 C C . LEU A 1 175 ? 0.708 0.108 28.735 1.00 78.50 175 LEU A C 1
ATOM 1345 O O . LEU A 1 175 ? 1.092 0.882 29.612 1.00 78.50 175 LEU A O 1
ATOM 1349 N N . ARG A 1 176 ? 0.429 -1.177 28.986 1.00 80.56 176 ARG A N 1
ATOM 1350 C CA . ARG A 1 176 ? 0.614 -1.797 30.309 1.00 80.56 176 ARG A CA 1
ATOM 1351 C C . ARG A 1 176 ? 2.068 -1.775 30.764 1.00 80.56 176 ARG A C 1
ATOM 1353 O O . ARG A 1 176 ? 2.315 -1.600 31.948 1.00 80.56 176 ARG A O 1
ATOM 1360 N N . LYS A 1 177 ? 3.029 -1.897 29.844 1.00 83.81 177 LYS A N 1
ATOM 1361 C CA . LYS A 1 177 ? 4.457 -1.795 30.177 1.00 83.81 177 LYS A CA 1
ATOM 1362 C C . LYS A 1 177 ? 4.845 -0.382 30.628 1.00 83.81 177 LYS A C 1
ATOM 1364 O O . LYS A 1 177 ? 5.697 -0.240 31.494 1.00 83.81 177 LYS A O 1
ATOM 1369 N N . PHE A 1 178 ? 4.213 0.648 30.064 1.00 80.25 178 PHE A N 1
ATOM 1370 C CA . PHE A 1 178 ? 4.477 2.047 30.420 1.00 80.25 178 PHE A CA 1
ATOM 1371 C C . PHE A 1 178 ? 3.640 2.564 31.598 1.00 80.25 178 PHE A C 1
ATOM 1373 O O . PHE A 1 178 ? 4.006 3.560 32.210 1.00 80.25 178 PHE A O 1
ATOM 1380 N N . ASN A 1 179 ? 2.507 1.930 31.907 1.00 82.44 179 ASN A N 1
ATOM 1381 C CA . ASN A 1 179 ? 1.643 2.275 33.039 1.00 82.44 179 ASN A CA 1
ATOM 1382 C C . ASN A 1 179 ? 1.077 0.989 33.675 1.00 82.44 179 ASN A C 1
ATOM 1384 O O . ASN A 1 179 ? -0.097 0.677 33.434 1.00 82.44 179 ASN A O 1
ATOM 1388 N N . PRO A 1 180 ? 1.884 0.236 34.447 1.00 80.31 180 PRO A N 1
ATOM 1389 C CA . PRO A 1 180 ? 1.475 -1.054 35.007 1.00 80.31 180 PRO A CA 1
ATOM 1390 C C . PRO A 1 180 ? 0.345 -0.933 36.039 1.00 80.31 180 PRO A C 1
ATOM 1392 O O . PRO A 1 180 ? -0.526 -1.796 36.078 1.00 80.31 180 PRO A O 1
ATOM 1395 N N . ASP A 1 181 ? 0.303 0.166 36.797 1.00 80.00 181 ASP A N 1
ATOM 1396 C CA . ASP A 1 181 ? -0.632 0.344 37.921 1.00 80.00 181 ASP A CA 1
ATOM 1397 C C . ASP A 1 181 ? -2.013 0.878 37.512 1.00 80.00 181 ASP A C 1
ATOM 1399 O O . ASP A 1 181 ? -2.904 1.041 38.345 1.00 80.00 181 ASP A O 1
ATOM 1403 N N . LYS A 1 182 ? -2.211 1.196 36.227 1.00 76.75 182 LYS A N 1
ATOM 1404 C CA . LYS A 1 182 ? -3.501 1.684 35.730 1.00 76.75 182 LYS A CA 1
ATOM 1405 C C . LYS A 1 182 ? -4.313 0.524 35.175 1.00 76.75 182 LYS A C 1
ATOM 1407 O O . LYS A 1 182 ? -3.867 -0.178 34.270 1.00 76.75 182 LYS A O 1
ATOM 1412 N N . GLU A 1 183 ? -5.541 0.368 35.662 1.00 76.81 183 GLU A N 1
ATOM 1413 C CA . GLU A 1 183 ? -6.526 -0.473 34.991 1.00 76.81 183 GLU A CA 1
ATOM 1414 C C . GLU A 1 183 ? -6.813 0.108 33.603 1.00 76.81 183 GLU A C 1
ATOM 1416 O O . GLU A 1 183 ? -7.338 1.215 33.460 1.00 76.81 183 GLU A O 1
ATOM 1421 N N . HIS A 1 184 ? -6.430 -0.634 32.565 1.00 68.31 184 HIS A N 1
ATOM 1422 C CA . HIS A 1 184 ? -6.714 -0.269 31.181 1.00 68.31 184 HIS A CA 1
ATOM 1423 C C . HIS A 1 184 ? -7.990 -0.991 30.751 1.00 68.31 184 HIS A C 1
ATOM 1425 O O . HIS A 1 184 ? -7.940 -2.219 30.576 1.00 68.31 184 HIS A O 1
ATOM 1431 N N . PRO A 1 185 ? -9.125 -0.284 30.581 1.00 73.12 185 PRO A N 1
ATOM 1432 C CA . PRO A 1 185 ? -10.311 -0.901 30.012 1.00 73.12 185 PRO A CA 1
ATOM 1433 C C . PRO A 1 185 ? -9.986 -1.425 28.604 1.00 73.12 185 PRO A C 1
ATOM 1435 O O . PRO A 1 185 ? -9.125 -0.865 27.917 1.00 73.12 185 PRO A O 1
ATOM 1438 N N . PRO A 1 186 ? -10.639 -2.510 28.157 1.00 71.00 186 PRO A N 1
ATOM 1439 C CA . PRO A 1 186 ? -10.419 -3.035 26.818 1.00 71.00 186 PRO A CA 1
ATOM 1440 C C . PRO A 1 186 ? -10.730 -1.956 25.776 1.00 71.00 186 PRO A C 1
ATOM 1442 O O . PRO A 1 186 ? -11.789 -1.330 25.814 1.00 71.00 186 PRO A O 1
ATOM 1445 N N . VAL A 1 187 ? -9.801 -1.742 24.841 1.00 72.62 187 VAL A N 1
ATOM 1446 C CA . VAL A 1 187 ? -10.006 -0.808 23.729 1.00 72.62 187 VAL A CA 1
ATOM 1447 C C . VAL A 1 187 ? -11.134 -1.358 22.845 1.00 72.62 187 VAL A C 1
ATOM 1449 O O . VAL A 1 187 ? -11.035 -2.509 22.403 1.00 72.62 187 VAL A O 1
ATOM 1452 N N . PRO A 1 188 ? -12.204 -0.589 22.578 1.00 79.50 188 PRO A N 1
ATOM 1453 C CA . PRO A 1 188 ? -13.256 -1.033 21.672 1.00 79.50 188 PRO A CA 1
ATOM 1454 C C . PRO A 1 188 ? -12.676 -1.243 20.268 1.00 79.50 188 PRO A C 1
ATOM 1456 O O . PRO A 1 188 ? -11.890 -0.430 19.790 1.00 79.50 188 PRO A O 1
ATOM 1459 N N . ILE A 1 189 ? -13.087 -2.319 19.589 1.00 79.38 189 ILE A N 1
ATOM 1460 C CA . ILE A 1 189 ? -12.586 -2.704 18.250 1.00 79.38 189 ILE A CA 1
ATOM 1461 C C . ILE A 1 189 ? -12.814 -1.593 17.206 1.00 79.38 189 ILE A C 1
ATOM 1463 O O . ILE A 1 189 ? -12.051 -1.470 16.249 1.00 79.38 189 ILE A O 1
ATOM 1467 N N . VAL A 1 190 ? -13.834 -0.760 17.422 1.00 84.88 190 VAL A N 1
ATOM 1468 C CA . VAL A 1 190 ? -14.209 0.365 16.557 1.00 84.88 190 VAL A CA 1
ATOM 1469 C C . VAL A 1 190 ? -13.106 1.432 16.499 1.00 84.88 190 VAL A C 1
ATOM 1471 O O . VAL A 1 190 ? -12.823 1.959 15.428 1.00 84.88 190 VAL A O 1
ATOM 1474 N N . ALA A 1 191 ? -12.400 1.689 17.606 1.00 86.56 191 ALA A N 1
ATOM 1475 C CA . ALA A 1 191 ? -11.396 2.754 17.675 1.00 86.56 191 ALA A CA 1
ATOM 1476 C C . ALA A 1 191 ? -10.184 2.525 16.737 1.00 86.56 191 ALA A C 1
ATOM 1478 O O . ALA A 1 191 ? -9.860 3.423 15.957 1.00 86.56 191 ALA A O 1
ATOM 1479 N N . PRO A 1 192 ? -9.536 1.338 16.716 1.00 86.88 192 PRO A N 1
ATOM 1480 C CA . PRO A 1 192 ? -8.504 1.021 15.726 1.00 86.88 192 PRO A CA 1
ATOM 1481 C C . PRO A 1 192 ? -8.986 1.096 14.274 1.00 86.88 192 PRO A C 1
ATOM 1483 O O . PRO A 1 192 ? -8.220 1.508 13.410 1.00 86.88 192 PRO A O 1
ATOM 1486 N N . ALA A 1 193 ? -10.241 0.723 13.995 1.00 89.50 193 ALA A N 1
ATOM 1487 C CA . ALA A 1 193 ? -10.801 0.813 12.648 1.00 89.50 193 ALA A CA 1
ATOM 1488 C C . ALA A 1 193 ? -10.919 2.276 12.189 1.00 89.50 193 ALA A C 1
ATOM 1490 O O . ALA A 1 193 ? -10.483 2.613 11.089 1.00 89.50 193 ALA A O 1
ATOM 1491 N N . VAL A 1 194 ? -11.430 3.158 13.055 1.00 91.00 194 VAL A N 1
ATOM 1492 C CA . VAL A 1 194 ? -11.510 4.602 12.785 1.00 91.00 194 VAL A CA 1
ATOM 1493 C C . VAL A 1 194 ? -10.122 5.228 12.628 1.00 91.00 194 VAL A C 1
ATOM 1495 O O . VAL A 1 194 ? -9.889 5.984 11.685 1.00 91.00 194 VAL A O 1
ATOM 1498 N N . ALA A 1 195 ? -9.169 4.867 13.492 1.00 92.25 195 ALA A N 1
ATOM 1499 C CA . ALA A 1 195 ? -7.777 5.286 13.335 1.00 92.25 195 ALA A CA 1
ATOM 1500 C C . ALA A 1 195 ? -7.168 4.772 12.018 1.00 92.25 195 ALA A C 1
ATOM 1502 O O . ALA A 1 195 ? -6.442 5.503 11.349 1.00 92.25 195 ALA A O 1
ATOM 1503 N N . GLY A 1 196 ? -7.516 3.555 11.597 1.00 92.75 196 GLY A N 1
ATOM 1504 C CA . GLY A 1 196 ? -7.140 3.004 10.298 1.00 92.75 196 GLY A CA 1
ATOM 1505 C C . GLY A 1 196 ? -7.640 3.851 9.125 1.00 92.75 196 GLY A C 1
ATOM 1506 O O . GLY A 1 196 ? -6.892 4.057 8.173 1.00 92.75 196 GLY A O 1
ATOM 1507 N N . PHE A 1 197 ? -8.859 4.400 9.189 1.00 94.12 197 PHE A N 1
ATOM 1508 C CA . PHE A 1 197 ? -9.343 5.333 8.162 1.00 94.12 197 PHE A CA 1
ATOM 1509 C C . PHE A 1 197 ? -8.534 6.630 8.145 1.00 94.12 197 PHE A C 1
ATOM 1511 O O . PHE A 1 197 ? -8.222 7.140 7.071 1.00 94.12 197 PHE A O 1
ATOM 1518 N N . GLY A 1 198 ? -8.132 7.121 9.320 1.00 95.38 198 GLY A N 1
ATOM 1519 C CA . GLY A 1 198 ? -7.193 8.237 9.440 1.00 95.38 198 GLY A CA 1
ATOM 1520 C C . GLY A 1 198 ? -5.861 7.927 8.768 1.00 95.38 198 GLY A C 1
ATOM 1521 O O . GLY A 1 198 ? -5.360 8.738 7.994 1.00 95.38 198 GLY A O 1
ATOM 1522 N N . ALA A 1 199 ? -5.334 6.723 8.994 1.00 95.56 199 ALA A N 1
ATOM 1523 C CA . ALA A 1 199 ? -4.105 6.252 8.372 1.00 95.56 199 ALA A CA 1
ATOM 1524 C C . ALA A 1 199 ? -4.216 6.160 6.844 1.00 95.56 199 ALA A C 1
ATOM 1526 O O . ALA A 1 199 ? -3.344 6.658 6.137 1.00 95.56 199 ALA A O 1
ATOM 1527 N N . ALA A 1 200 ? -5.308 5.587 6.330 1.00 94.88 200 ALA A N 1
ATOM 1528 C CA . ALA A 1 200 ? -5.560 5.504 4.894 1.00 94.88 200 ALA A CA 1
ATOM 1529 C C . ALA A 1 200 ? -5.667 6.896 4.251 1.00 94.88 200 ALA A C 1
ATOM 1531 O O . ALA A 1 200 ? -5.066 7.137 3.206 1.00 94.88 200 ALA A O 1
ATOM 1532 N N . ALA A 1 201 ? -6.379 7.829 4.893 1.00 96.12 201 ALA A N 1
ATOM 1533 C CA . ALA A 1 201 ? -6.488 9.209 4.426 1.00 96.12 201 ALA A CA 1
ATOM 1534 C C . ALA A 1 201 ? -5.127 9.920 4.429 1.00 96.12 201 ALA A C 1
ATOM 1536 O O . ALA A 1 201 ? -4.780 10.573 3.450 1.00 96.12 201 ALA A O 1
ATOM 1537 N N . ALA A 1 202 ? -4.328 9.752 5.484 1.00 96.31 202 ALA A N 1
ATOM 1538 C CA . ALA A 1 202 ? -2.972 10.286 5.548 1.00 96.31 202 ALA A CA 1
ATOM 1539 C C . ALA A 1 202 ? -2.080 9.730 4.436 1.00 96.31 202 ALA A C 1
ATOM 1541 O O . ALA A 1 202 ? -1.400 10.493 3.765 1.00 96.31 202 ALA A O 1
ATOM 1542 N N . MET A 1 203 ? -2.118 8.422 4.182 1.00 95.69 203 MET A N 1
ATOM 1543 C CA . MET A 1 203 ? -1.352 7.805 3.098 1.00 95.69 203 MET A CA 1
ATOM 1544 C C . MET A 1 203 ? -1.793 8.297 1.713 1.00 95.69 203 MET A C 1
ATOM 1546 O O . MET A 1 203 ? -0.945 8.543 0.859 1.00 95.69 203 MET A O 1
ATOM 1550 N N . ALA A 1 204 ? -3.096 8.504 1.500 1.00 93.69 204 ALA A N 1
ATOM 1551 C CA . ALA A 1 204 ? -3.615 9.080 0.262 1.00 93.69 204 ALA A CA 1
ATOM 1552 C C . ALA A 1 204 ? -3.178 10.543 0.079 1.00 93.69 204 ALA A C 1
ATOM 1554 O O . ALA A 1 204 ? -2.778 10.931 -1.014 1.00 93.69 204 ALA A O 1
ATOM 1555 N N . ILE A 1 205 ? -3.201 11.350 1.144 1.00 95.12 205 ILE A N 1
ATOM 1556 C CA . ILE A 1 205 ? -2.713 12.734 1.094 1.00 95.12 205 ILE A CA 1
ATOM 1557 C C . ILE A 1 205 ? -1.197 12.767 0.897 1.00 95.12 205 ILE A C 1
ATOM 1559 O O . ILE A 1 205 ? -0.726 13.499 0.038 1.00 95.12 205 ILE A O 1
ATOM 1563 N N . GLY A 1 206 ? -0.433 11.941 1.613 1.00 92.38 206 GLY A N 1
ATOM 1564 C CA . GLY A 1 206 ? 1.020 11.840 1.463 1.00 92.38 206 GLY A CA 1
ATOM 1565 C C . GLY A 1 206 ? 1.458 11.276 0.108 1.00 92.38 206 GLY A C 1
ATOM 1566 O O . GLY A 1 206 ? 2.596 11.481 -0.295 1.00 92.38 206 GLY A O 1
ATOM 1567 N N . PHE A 1 207 ? 0.581 10.581 -0.622 1.00 90.50 207 PHE A N 1
ATOM 1568 C CA . PHE A 1 207 ? 0.818 10.235 -2.027 1.00 90.50 207 PHE A CA 1
ATOM 1569 C C . PHE A 1 207 ? 0.761 11.467 -2.946 1.00 90.50 207 PHE A C 1
ATOM 1571 O O . PHE A 1 207 ? 1.515 11.536 -3.910 1.00 90.50 207 PHE A O 1
ATOM 1578 N N . LEU A 1 208 ? -0.113 12.434 -2.645 1.00 92.12 208 LEU A N 1
ATOM 1579 C CA . LEU A 1 208 ? -0.295 13.657 -3.437 1.00 92.12 208 LEU A CA 1
ATOM 1580 C C . LEU A 1 208 ? 0.637 14.798 -3.005 1.00 92.12 208 LEU A C 1
ATOM 1582 O O . LEU A 1 208 ? 1.005 15.640 -3.818 1.00 92.12 208 LEU A O 1
ATOM 1586 N N . VAL A 1 209 ? 0.988 14.841 -1.723 1.00 91.19 209 VAL A N 1
ATOM 1587 C CA . VAL A 1 209 ? 1.811 15.876 -1.098 1.00 91.19 209 VAL A CA 1
ATOM 1588 C C . VAL A 1 209 ? 3.134 15.244 -0.707 1.00 91.19 209 VAL A C 1
ATOM 1590 O O . VAL A 1 209 ? 3.206 14.583 0.324 1.00 91.19 209 VAL A O 1
ATOM 1593 N N . ASP A 1 210 ? 4.175 15.433 -1.516 1.00 86.75 210 ASP A N 1
ATOM 1594 C CA . ASP A 1 210 ? 5.496 14.851 -1.235 1.00 86.75 210 ASP A CA 1
ATOM 1595 C C . ASP A 1 210 ? 6.379 15.735 -0.338 1.00 86.75 210 ASP A C 1
ATOM 1597 O O . ASP A 1 210 ? 7.354 15.267 0.242 1.00 86.75 210 ASP A O 1
ATOM 1601 N N . ASP A 1 211 ? 6.009 17.006 -0.157 1.00 88.19 211 ASP A N 1
ATOM 1602 C CA . ASP A 1 211 ? 6.738 17.919 0.721 1.00 88.19 211 ASP A CA 1
ATOM 1603 C C . ASP A 1 211 ? 6.597 17.508 2.197 1.00 88.19 211 ASP A C 1
ATOM 1605 O O . ASP A 1 211 ? 5.528 17.621 2.809 1.00 88.19 211 ASP A O 1
ATOM 1609 N N . MET A 1 212 ? 7.712 17.060 2.779 1.00 86.31 212 MET A N 1
ATOM 1610 C CA . MET A 1 212 ? 7.809 16.656 4.182 1.00 86.31 212 MET A CA 1
ATOM 1611 C C . MET A 1 212 ? 7.361 17.777 5.125 1.00 86.31 212 MET A C 1
ATOM 1613 O O . MET A 1 212 ? 6.696 17.509 6.125 1.00 86.31 212 MET A O 1
ATOM 1617 N N . THR A 1 213 ? 7.685 19.035 4.812 1.00 87.00 213 THR A N 1
ATOM 1618 C CA . THR A 1 213 ? 7.319 20.176 5.663 1.00 87.00 213 THR A CA 1
ATOM 1619 C C . THR A 1 213 ? 5.802 20.276 5.792 1.00 87.00 213 THR A C 1
ATOM 1621 O O . THR A 1 213 ? 5.268 20.334 6.901 1.00 87.00 213 THR A O 1
ATOM 1624 N N . THR A 1 214 ? 5.093 20.198 4.667 1.00 89.19 214 THR A N 1
ATOM 1625 C CA . THR A 1 214 ? 3.632 20.181 4.617 1.00 89.19 214 THR A CA 1
ATOM 1626 C C . THR A 1 214 ? 3.066 18.971 5.360 1.00 89.19 214 THR A C 1
ATOM 1628 O O . THR A 1 214 ? 2.141 19.132 6.157 1.00 89.19 214 THR A O 1
ATOM 1631 N N . GLN A 1 215 ? 3.632 17.772 5.178 1.00 90.69 215 GLN A N 1
ATOM 1632 C CA . GLN A 1 215 ? 3.199 16.570 5.907 1.00 90.69 215 GLN A CA 1
ATOM 1633 C C . GLN A 1 215 ? 3.320 16.736 7.434 1.00 90.69 215 GLN A C 1
ATOM 1635 O O . GLN A 1 215 ? 2.386 16.410 8.169 1.00 90.69 215 GLN A O 1
ATOM 1640 N N . VAL A 1 216 ? 4.427 17.305 7.919 1.00 87.88 216 VAL A N 1
ATOM 1641 C CA . VAL A 1 216 ? 4.660 17.570 9.349 1.00 87.88 216 VAL A CA 1
ATOM 1642 C C . VAL A 1 216 ? 3.695 18.621 9.887 1.00 87.88 216 VAL A C 1
ATOM 1644 O O . VAL A 1 216 ? 3.125 18.437 10.964 1.00 87.88 216 VAL A O 1
ATOM 1647 N N . VAL A 1 217 ? 3.456 19.700 9.139 1.00 88.94 217 VAL A N 1
ATOM 1648 C CA . VAL A 1 217 ? 2.470 20.724 9.514 1.00 88.94 217 VAL A CA 1
ATOM 1649 C C . VAL A 1 217 ? 1.075 20.104 9.630 1.00 88.94 217 VAL A C 1
ATOM 1651 O O . VAL A 1 217 ? 0.399 20.308 10.639 1.00 88.94 217 VAL A O 1
ATOM 1654 N N . LEU A 1 218 ? 0.665 19.282 8.659 1.00 93.25 218 LEU A N 1
ATOM 1655 C CA . LEU A 1 218 ? -0.606 18.554 8.705 1.00 93.25 218 LEU A CA 1
ATOM 1656 C C . LEU A 1 218 ? -0.684 17.606 9.910 1.00 93.25 218 LEU A C 1
ATOM 1658 O O . LEU A 1 218 ? -1.730 17.537 10.560 1.00 93.25 218 LEU A O 1
ATOM 1662 N N . ALA A 1 219 ? 0.411 16.919 10.251 1.00 92.06 219 ALA A N 1
ATOM 1663 C CA . ALA A 1 219 ? 0.485 16.064 11.433 1.00 92.06 219 ALA A CA 1
ATOM 1664 C C . ALA A 1 219 ? 0.251 16.850 12.729 1.00 92.06 219 ALA A C 1
ATOM 1666 O O . ALA A 1 219 ? -0.558 16.443 13.564 1.00 92.06 219 ALA A O 1
ATOM 1667 N N . ILE A 1 220 ? 0.938 17.988 12.884 1.00 88.56 220 ILE A N 1
ATOM 1668 C CA 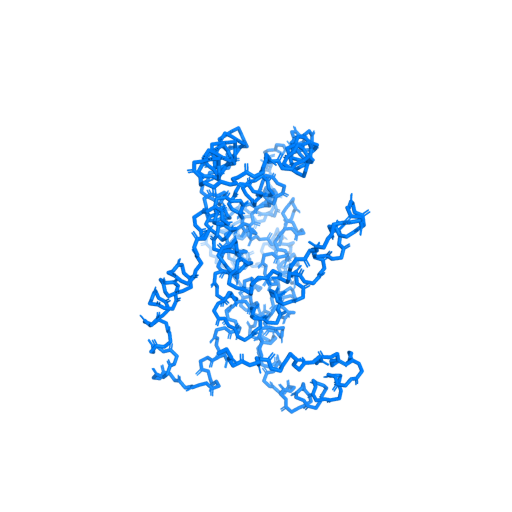. ILE A 1 220 ? 0.832 18.858 14.063 1.00 88.56 220 ILE A CA 1
ATOM 1669 C C . ILE A 1 220 ? -0.584 19.418 14.181 1.00 88.56 220 ILE A C 1
ATOM 1671 O O . ILE A 1 220 ? -1.159 19.382 15.269 1.00 88.56 220 ILE A O 1
ATOM 1675 N N . ILE A 1 221 ? -1.173 19.886 13.076 1.00 92.69 221 ILE A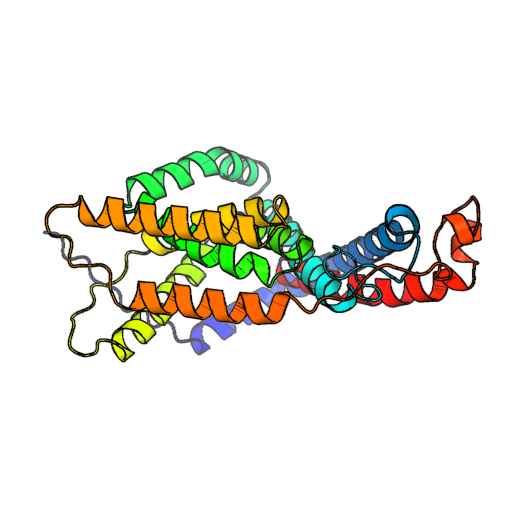 N 1
ATOM 1676 C CA . ILE A 1 221 ? -2.552 20.392 13.053 1.00 92.69 221 ILE A CA 1
ATOM 1677 C C . ILE A 1 221 ? -3.530 19.290 13.474 1.00 92.69 221 ILE A C 1
ATOM 1679 O O . ILE A 1 221 ? -4.362 19.515 14.354 1.00 92.69 221 ILE A O 1
ATOM 1683 N N . ALA A 1 222 ? -3.420 18.090 12.898 1.00 94.25 222 ALA A N 1
ATOM 1684 C CA . ALA A 1 222 ? -4.304 16.974 13.221 1.00 94.25 222 ALA A CA 1
ATOM 1685 C C . ALA A 1 222 ? -4.164 16.526 14.687 1.00 94.25 222 ALA A C 1
ATOM 1687 O O . ALA A 1 222 ? -5.172 16.353 15.376 1.00 94.25 222 ALA A O 1
ATOM 1688 N N . ALA A 1 223 ? -2.935 16.403 15.197 1.00 89.44 223 ALA A N 1
ATOM 1689 C CA . ALA A 1 223 ? -2.675 16.059 16.594 1.00 89.44 223 ALA A CA 1
ATOM 1690 C C . ALA A 1 223 ? -3.174 17.150 17.557 1.00 89.44 223 ALA A C 1
ATOM 1692 O O . ALA A 1 223 ? -3.830 16.845 18.554 1.00 89.44 223 ALA A O 1
ATOM 1693 N N . GLY A 1 224 ? -2.923 18.424 17.243 1.00 88.25 224 GLY A N 1
ATOM 1694 C CA . GLY A 1 224 ? -3.398 19.570 18.017 1.00 88.25 224 GLY A CA 1
ATOM 1695 C C . GLY A 1 224 ? -4.923 19.622 18.086 1.00 88.25 224 GLY A C 1
ATOM 1696 O O . GLY A 1 224 ? -5.486 19.753 19.173 1.00 88.25 224 GLY A O 1
ATOM 1697 N N . ALA A 1 225 ? -5.601 19.418 16.953 1.00 91.56 225 ALA A N 1
ATOM 1698 C CA . ALA A 1 225 ? -7.055 19.316 16.896 1.00 91.56 225 ALA A CA 1
ATOM 1699 C C . ALA A 1 225 ? -7.579 18.124 17.716 1.00 91.56 225 ALA A C 1
ATOM 1701 O O . ALA A 1 225 ? -8.536 18.276 18.476 1.00 91.56 225 ALA A O 1
ATOM 1702 N N . ALA A 1 226 ? -6.931 16.957 17.631 1.00 90.62 226 ALA A N 1
ATOM 1703 C CA . ALA A 1 226 ? -7.305 15.781 18.416 1.00 90.62 226 ALA A CA 1
ATOM 1704 C C . ALA A 1 226 ? -7.214 16.050 19.927 1.00 90.62 226 ALA A C 1
ATOM 1706 O O . ALA A 1 226 ? -8.136 15.711 20.674 1.00 90.62 226 ALA A O 1
ATOM 1707 N N . VAL A 1 227 ? -6.129 16.691 20.377 1.00 88.06 227 VAL A N 1
ATOM 1708 C CA . VAL A 1 227 ? -5.923 17.079 21.782 1.00 88.06 227 VAL A CA 1
ATOM 1709 C C . VAL A 1 227 ? -6.952 18.118 22.221 1.00 88.06 227 VAL A C 1
ATOM 1711 O O . VAL A 1 227 ? -7.567 17.951 23.274 1.00 88.06 227 VAL A O 1
ATOM 1714 N N . PHE A 1 228 ? -7.186 19.153 21.415 1.00 88.88 228 PHE A N 1
ATOM 1715 C CA . PHE A 1 228 ? -8.163 20.200 21.709 1.00 88.88 228 PHE A CA 1
ATOM 1716 C C . PHE A 1 228 ? -9.577 19.626 21.884 1.00 88.88 228 PHE A C 1
ATOM 1718 O O . PHE A 1 228 ? -10.231 19.873 22.898 1.00 88.88 228 PHE A O 1
ATOM 1725 N N . ILE A 1 229 ? -10.025 18.774 20.955 1.00 90.38 229 ILE A N 1
ATOM 1726 C CA . ILE A 1 229 ? -11.335 18.108 21.030 1.00 90.38 229 ILE A CA 1
ATOM 1727 C C . ILE A 1 229 ? -11.412 17.186 22.255 1.00 90.38 229 ILE A C 1
ATOM 1729 O O . ILE A 1 229 ? -12.456 17.104 22.904 1.00 90.38 229 ILE A O 1
ATOM 1733 N N . ALA A 1 230 ? -10.321 16.493 22.596 1.00 87.50 230 ALA A N 1
ATOM 1734 C CA . ALA A 1 230 ? -10.271 15.643 23.782 1.00 87.50 230 ALA A CA 1
ATOM 1735 C C . ALA A 1 230 ? -10.405 16.451 25.086 1.00 87.50 230 ALA A C 1
ATOM 1737 O O . ALA A 1 230 ? -11.115 16.018 25.993 1.00 87.50 230 ALA A O 1
ATOM 1738 N N . GLN A 1 231 ? -9.781 17.631 25.171 1.00 87.31 231 GLN A N 1
ATOM 1739 C CA . GLN A 1 231 ? -9.855 18.518 26.340 1.00 87.31 231 GLN A CA 1
ATOM 1740 C C . GLN A 1 231 ? -11.246 19.130 26.545 1.00 87.31 231 GLN A C 1
ATOM 1742 O O . GLN A 1 231 ? -11.665 19.326 27.683 1.00 87.31 231 GLN A O 1
ATOM 1747 N N . GLN A 1 232 ? -11.992 19.388 25.466 1.00 89.31 232 GLN A N 1
ATOM 1748 C CA . GLN A 1 232 ? -13.359 19.915 25.560 1.00 89.31 232 GLN A CA 1
ATOM 1749 C C . GLN A 1 232 ? -14.371 18.909 26.136 1.00 89.31 232 GLN A C 1
ATOM 1751 O O . GLN A 1 232 ? -15.484 19.284 26.512 1.00 89.31 232 GLN A O 1
ATOM 1756 N N . ARG A 1 233 ? -14.019 17.622 26.233 1.00 87.56 233 ARG A N 1
ATOM 1757 C CA . ARG A 1 233 ? -14.904 16.600 26.804 1.00 87.56 233 ARG A CA 1
ATOM 1758 C C . ARG A 1 233 ? -14.826 16.625 28.330 1.00 87.56 233 ARG A C 1
ATOM 1760 O O . ARG A 1 233 ? -13.754 16.475 28.913 1.00 87.56 233 ARG A O 1
ATOM 1767 N N . LYS A 1 234 ? -15.983 16.780 28.991 1.00 67.19 234 LYS A N 1
ATOM 1768 C CA . LYS A 1 234 ? -16.103 16.777 30.463 1.00 67.19 234 LYS A CA 1
ATOM 1769 C C . LYS A 1 234 ? -15.408 15.541 31.059 1.00 67.19 234 LYS A C 1
ATOM 1771 O O . LYS A 1 234 ? -15.806 14.416 30.770 1.00 67.19 234 LYS A O 1
ATOM 1776 N N . GLY A 1 235 ? -14.391 15.768 31.898 1.00 71.94 235 GLY A N 1
ATOM 1777 C CA . GLY A 1 235 ? -13.600 14.716 32.555 1.00 71.94 235 GLY A CA 1
ATOM 1778 C C . GLY A 1 235 ? -12.283 14.337 31.859 1.00 71.94 235 GLY A C 1
ATOM 1779 O O . GLY A 1 235 ? -11.661 13.352 32.259 1.00 71.94 235 GLY A O 1
ATOM 1780 N N . GLY A 1 236 ? -11.849 15.082 30.836 1.00 55.38 236 GLY A N 1
ATOM 1781 C CA . GLY A 1 236 ? -10.606 14.825 30.106 1.00 55.38 236 GLY A CA 1
ATOM 1782 C C . GLY A 1 236 ? -9.361 14.879 30.997 1.00 55.38 236 GLY A C 1
ATOM 1783 O O . GLY A 1 236 ? -8.885 15.953 31.355 1.00 55.38 236 GLY A O 1
ATOM 1784 N N . LYS A 1 237 ? -8.805 13.708 31.337 1.00 57.28 237 LYS A N 1
ATOM 1785 C CA . LYS A 1 237 ? -7.437 13.603 31.860 1.00 57.28 237 LYS A CA 1
ATOM 1786 C C . LYS A 1 237 ? -6.476 14.059 30.758 1.00 57.28 237 LYS A C 1
ATOM 1788 O O . LYS A 1 237 ? -6.651 13.691 29.597 1.00 57.28 237 LYS A O 1
ATOM 1793 N N . THR A 1 238 ? -5.510 14.889 31.134 1.00 52.97 238 THR A N 1
ATOM 1794 C CA . THR A 1 238 ? -4.514 15.515 30.257 1.00 52.97 238 THR A CA 1
ATOM 1795 C C . THR A 1 238 ? -3.860 14.514 29.304 1.00 52.97 238 THR A C 1
ATOM 1797 O O . THR A 1 238 ? -3.588 13.369 29.671 1.00 52.97 238 THR A O 1
ATOM 1800 N N . ALA A 1 239 ? -3.622 14.968 28.068 1.00 53.19 239 ALA A N 1
ATOM 1801 C CA . ALA A 1 239 ? -2.974 14.199 27.012 1.00 53.19 239 ALA A CA 1
ATOM 1802 C C . ALA A 1 239 ? -1.688 13.543 27.538 1.00 53.19 239 ALA A C 1
ATOM 1804 O O . ALA A 1 239 ? -0.786 14.206 28.049 1.00 53.19 239 ALA A O 1
ATOM 1805 N N . THR A 1 240 ? -1.645 12.216 27.463 1.00 57.88 240 THR A N 1
ATOM 1806 C CA . THR A 1 240 ? -0.598 11.367 28.030 1.00 57.88 240 THR A CA 1
ATOM 1807 C C . THR A 1 240 ? 0.773 11.675 27.397 1.00 57.88 240 THR A C 1
ATOM 1809 O O . THR A 1 240 ? 0.820 11.993 26.204 1.00 57.88 240 THR A O 1
ATOM 1812 N N . PRO A 1 241 ? 1.901 11.489 28.119 1.00 56.91 241 PRO A N 1
ATOM 1813 C CA . PRO A 1 241 ? 3.283 11.561 27.601 1.00 56.91 241 PRO A CA 1
ATOM 1814 C C . PRO A 1 241 ? 3.561 10.763 26.309 1.00 56.91 241 PRO A C 1
ATOM 1816 O O . PRO A 1 241 ? 4.533 11.025 25.608 1.00 56.91 241 PRO A O 1
ATOM 1819 N N . THR A 1 242 ? 2.676 9.838 25.936 1.00 57.41 242 THR A N 1
ATOM 1820 C CA . THR A 1 242 ? 2.658 9.129 24.647 1.00 57.41 242 THR A CA 1
ATOM 1821 C C . THR A 1 242 ? 2.560 10.075 23.439 1.00 57.41 242 THR A C 1
ATOM 1823 O O . THR A 1 242 ? 3.159 9.806 22.404 1.00 57.41 242 THR A O 1
ATOM 1826 N N . THR A 1 243 ? 1.862 11.205 23.594 1.00 60.81 243 THR A N 1
ATOM 1827 C CA . THR A 1 243 ? 1.746 12.293 22.603 1.00 60.81 243 THR A CA 1
ATOM 1828 C C . THR A 1 243 ? 3.121 12.882 22.276 1.00 60.81 243 THR A C 1
ATOM 1830 O O . THR A 1 243 ? 3.457 13.089 21.116 1.00 60.81 243 THR A O 1
ATOM 1833 N N . LEU A 1 244 ? 3.942 13.092 23.311 1.00 61.22 244 LEU A N 1
ATOM 1834 C CA . LEU A 1 244 ? 5.284 13.662 23.197 1.00 61.22 244 LEU A CA 1
ATOM 1835 C C . LEU A 1 244 ? 6.260 12.666 22.551 1.00 61.22 244 LEU A C 1
ATOM 1837 O O . LEU A 1 244 ? 7.077 13.042 21.717 1.00 61.22 244 LEU A O 1
ATOM 1841 N N . LEU A 1 245 ? 6.133 11.381 22.896 1.00 62.47 245 LEU A N 1
ATOM 1842 C CA . LEU A 1 245 ? 6.950 10.308 22.328 1.00 62.47 245 LEU A CA 1
ATOM 1843 C C . LEU A 1 245 ? 6.732 10.166 20.810 1.00 62.47 245 LEU A C 1
ATOM 1845 O O . LEU A 1 245 ? 7.693 9.994 20.069 1.00 62.47 245 LEU A O 1
ATOM 1849 N N . LEU A 1 246 ? 5.484 10.277 20.342 1.00 61.91 246 LEU A N 1
ATOM 1850 C CA . LEU A 1 246 ? 5.152 10.202 18.913 1.00 61.91 246 LEU A CA 1
ATOM 1851 C C . LEU A 1 246 ? 5.718 11.389 18.121 1.00 61.91 246 LEU A C 1
ATOM 1853 O O . LEU A 1 246 ? 6.214 11.197 17.013 1.00 61.91 246 LEU A O 1
ATOM 1857 N N . VAL A 1 247 ? 5.714 12.590 18.709 1.00 63.50 247 VAL A N 1
ATOM 1858 C CA . VAL A 1 247 ? 6.351 13.777 18.113 1.00 63.50 247 VAL A CA 1
ATOM 1859 C C . VAL A 1 247 ? 7.868 13.584 17.997 1.00 63.50 247 VAL A C 1
ATOM 1861 O O . VAL A 1 247 ? 8.441 13.870 16.950 1.00 63.50 247 VAL A O 1
ATOM 1864 N N . LEU A 1 248 ? 8.521 13.034 19.026 1.00 64.31 248 LEU A N 1
ATOM 1865 C CA . LEU A 1 248 ? 9.970 12.791 19.015 1.00 64.31 248 LEU A CA 1
ATOM 1866 C C . LEU A 1 248 ? 10.391 11.713 18.004 1.00 64.31 248 LEU A C 1
ATOM 1868 O O . LEU A 1 248 ? 11.400 11.876 17.322 1.00 64.31 248 LEU A O 1
ATOM 1872 N N . VAL A 1 249 ? 9.608 10.638 17.861 1.00 63.66 249 VAL A N 1
ATOM 1873 C CA . VAL A 1 249 ? 9.850 9.606 16.835 1.00 63.66 249 VAL A CA 1
ATOM 1874 C C . VAL A 1 249 ? 9.682 10.185 15.426 1.00 63.66 249 VAL A C 1
ATOM 1876 O O . VAL A 1 249 ? 10.477 9.872 14.541 1.00 63.66 249 VAL A O 1
ATOM 1879 N N . GLY A 1 250 ? 8.709 11.082 15.232 1.00 61.47 250 GLY A N 1
ATOM 1880 C CA . GLY A 1 250 ? 8.536 11.807 13.974 1.00 61.47 250 GLY A CA 1
ATOM 1881 C C . GLY A 1 250 ? 9.734 12.683 13.608 1.00 61.47 250 GLY A C 1
ATOM 1882 O O . GLY A 1 250 ? 10.208 12.633 12.477 1.00 61.47 250 GLY A O 1
ATOM 1883 N N . LEU A 1 251 ? 10.286 13.414 14.579 1.00 61.69 251 LEU A N 1
ATOM 1884 C CA . LEU A 1 251 ? 11.481 14.244 14.383 1.00 61.69 251 LEU A CA 1
ATOM 1885 C C . LEU A 1 251 ? 12.730 13.422 14.024 1.00 61.69 251 LEU A C 1
ATOM 1887 O O . LEU A 1 251 ? 13.516 13.846 13.179 1.00 61.69 251 LEU A O 1
ATOM 1891 N N . GLY A 1 252 ? 12.892 12.227 14.603 1.00 62.69 252 GLY A N 1
ATOM 1892 C CA . GLY A 1 252 ? 13.996 11.320 14.264 1.00 62.69 252 GLY A CA 1
ATOM 1893 C C . GLY A 1 252 ? 13.925 10.766 12.836 1.00 62.69 252 GLY A C 1
ATOM 1894 O O . GLY A 1 252 ? 14.954 10.621 12.182 1.00 62.69 252 GLY A O 1
ATOM 1895 N N . ALA A 1 253 ? 12.718 10.504 12.325 1.00 54.69 253 ALA A N 1
ATOM 1896 C CA . ALA A 1 253 ? 12.511 10.028 10.956 1.00 54.69 253 ALA A CA 1
ATOM 1897 C C . ALA A 1 253 ? 12.813 11.114 9.903 1.00 54.69 253 ALA A C 1
ATOM 1899 O O . ALA A 1 253 ? 13.392 10.822 8.857 1.00 54.69 253 ALA A O 1
ATOM 1900 N N . ILE A 1 254 ? 12.491 12.376 10.213 1.00 54.06 254 ILE A N 1
ATOM 1901 C CA . ILE A 1 254 ? 12.753 13.541 9.350 1.00 54.06 254 ILE A CA 1
ATOM 1902 C C . ILE A 1 254 ? 14.258 13.760 9.147 1.00 54.06 254 ILE A C 1
ATOM 1904 O O . ILE A 1 254 ? 14.688 14.044 8.033 1.00 54.06 254 ILE A O 1
ATOM 1908 N N . ALA A 1 255 ? 15.075 13.566 10.186 1.00 56.28 255 ALA A N 1
ATOM 1909 C CA . ALA A 1 255 ? 16.529 13.722 10.092 1.00 56.28 255 ALA A CA 1
ATOM 1910 C C . ALA A 1 255 ? 17.192 12.719 9.124 1.00 56.28 255 ALA A C 1
ATOM 1912 O O . ALA A 1 255 ? 18.251 13.007 8.574 1.00 56.28 255 ALA A O 1
ATOM 1913 N N . ILE A 1 256 ? 16.565 11.560 8.893 1.00 53.91 256 ILE A N 1
ATOM 1914 C CA . ILE A 1 256 ? 17.073 10.506 8.000 1.00 53.91 256 ILE A CA 1
ATOM 1915 C C . ILE A 1 256 ? 16.656 10.766 6.541 1.00 53.91 256 ILE A C 1
ATOM 1917 O O . ILE A 1 256 ? 17.399 10.437 5.619 1.00 53.91 256 ILE A O 1
ATOM 1921 N N . ALA A 1 257 ? 15.495 11.389 6.316 1.00 53.81 257 ALA A N 1
ATOM 1922 C CA . ALA A 1 257 ? 14.927 11.590 4.980 1.00 53.81 257 ALA A CA 1
ATOM 1923 C C . ALA A 1 257 ? 15.621 12.691 4.148 1.00 53.81 257 ALA A C 1
ATOM 1925 O O . ALA A 1 257 ? 15.509 12.696 2.927 1.00 53.81 257 ALA A O 1
ATOM 1926 N N . ILE A 1 258 ? 16.375 13.601 4.776 1.00 52.28 258 ILE A N 1
ATOM 1927 C CA . ILE A 1 258 ? 17.021 14.753 4.109 1.00 52.28 258 ILE A CA 1
ATOM 1928 C C . ILE A 1 258 ? 18.276 14.342 3.290 1.00 52.28 258 ILE A C 1
ATOM 1930 O O . ILE A 1 258 ? 18.879 15.167 2.612 1.00 52.28 258 ILE A O 1
ATOM 1934 N N . GLY A 1 259 ? 18.668 13.061 3.290 1.00 43.81 259 GLY A N 1
ATOM 1935 C CA . GLY A 1 259 ? 19.884 12.560 2.624 1.00 43.81 259 GLY A CA 1
ATOM 1936 C C . GLY A 1 259 ? 19.735 11.974 1.207 1.00 43.81 259 GLY A C 1
ATOM 1937 O O . GLY A 1 259 ? 20.618 11.230 0.789 1.00 43.81 259 GLY A O 1
ATOM 1938 N N . GLY A 1 260 ? 18.636 12.216 0.483 1.00 41.34 260 GLY A N 1
ATOM 1939 C CA . GLY A 1 260 ? 18.354 11.551 -0.803 1.00 41.34 260 GLY A CA 1
ATOM 1940 C C . GLY A 1 260 ? 19.105 12.131 -2.023 1.00 41.34 260 GLY A C 1
ATOM 1941 O O . GLY A 1 260 ? 19.045 13.342 -2.225 1.00 41.34 260 GLY A O 1
ATOM 1942 N N . PRO A 1 261 ? 19.782 11.304 -2.850 1.00 39.44 261 PRO A N 1
ATOM 1943 C CA . PRO A 1 261 ? 20.531 11.751 -4.031 1.00 39.44 261 PRO A CA 1
ATOM 1944 C C . PRO A 1 261 ? 19.669 12.017 -5.284 1.00 39.44 261 PRO A C 1
ATOM 1946 O O . PRO A 1 261 ? 18.532 11.559 -5.399 1.00 39.44 261 PRO A O 1
ATOM 1949 N N . SER A 1 262 ? 20.285 12.774 -6.201 1.00 43.28 262 SER A N 1
ATOM 1950 C CA . SER A 1 262 ? 19.772 13.497 -7.375 1.00 43.28 262 SER A CA 1
ATOM 1951 C C . SER A 1 262 ? 19.791 12.740 -8.714 1.00 43.28 262 SER A C 1
ATOM 1953 O O . SER A 1 262 ? 20.546 11.787 -8.873 1.00 43.28 262 SER A O 1
ATOM 1955 N N . ASP A 1 263 ? 18.992 13.278 -9.647 1.00 39.59 263 ASP A N 1
ATOM 1956 C CA . ASP A 1 263 ? 18.934 13.221 -11.123 1.00 39.59 263 ASP A CA 1
ATOM 1957 C C . ASP A 1 263 ? 19.613 12.082 -11.911 1.00 39.59 263 ASP A C 1
ATOM 1959 O O . ASP A 1 263 ? 20.799 11.783 -11.782 1.00 39.59 263 ASP A O 1
ATOM 1963 N N . ALA A 1 264 ? 18.820 11.516 -12.828 1.00 42.06 264 ALA A N 1
ATOM 1964 C CA . ALA A 1 264 ? 19.195 10.465 -13.764 1.00 42.06 264 ALA A CA 1
ATOM 1965 C C . ALA A 1 264 ? 20.092 10.976 -14.910 1.00 42.06 264 ALA A C 1
ATOM 1967 O O . ALA A 1 264 ? 19.90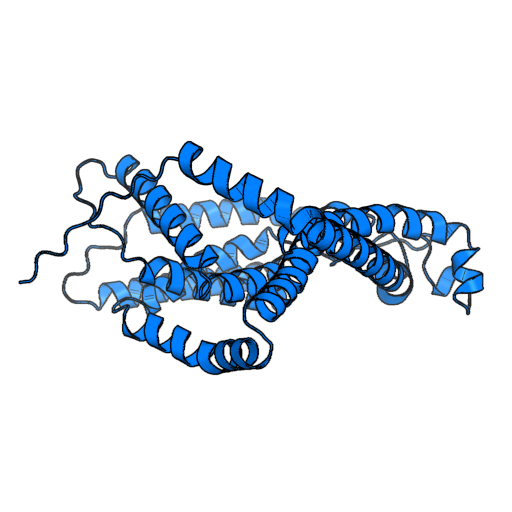2 12.074 -15.433 1.00 42.06 264 ALA A O 1
ATOM 1968 N N . ILE A 1 265 ? 21.050 10.137 -15.313 1.00 51.69 265 ILE A N 1
ATOM 1969 C CA . ILE A 1 265 ? 21.961 10.331 -16.453 1.00 51.69 265 ILE A CA 1
ATOM 1970 C C . ILE A 1 265 ? 21.516 9.391 -17.585 1.00 51.69 265 ILE A C 1
ATOM 1972 O O . ILE A 1 265 ? 21.211 8.233 -17.307 1.00 51.69 265 ILE A O 1
ATOM 1976 N N . ALA A 1 266 ? 21.486 9.906 -18.818 1.00 51.16 266 ALA A N 1
ATOM 1977 C CA . ALA A 1 266 ? 21.077 9.218 -20.047 1.00 51.16 266 ALA A CA 1
ATOM 1978 C C . ALA A 1 266 ? 22.129 8.196 -20.537 1.00 51.16 266 ALA A C 1
ATOM 1980 O O . ALA A 1 266 ? 23.288 8.588 -20.670 1.00 51.16 266 ALA A O 1
ATOM 1981 N N . ASP A 1 267 ? 21.707 6.933 -20.741 1.00 64.25 267 ASP A N 1
ATOM 1982 C CA . ASP A 1 267 ? 22.315 5.806 -21.509 1.00 64.25 267 ASP A CA 1
ATOM 1983 C C . ASP A 1 267 ? 21.879 4.433 -20.917 1.00 64.25 267 ASP A C 1
ATOM 1985 O O . ASP A 1 267 ? 22.700 3.589 -20.544 1.00 64.25 267 ASP A O 1
ATOM 1989 N N . ASP A 1 268 ? 20.581 4.187 -20.726 1.00 74.69 268 ASP A N 1
ATOM 1990 C CA . ASP A 1 268 ? 20.117 3.127 -19.811 1.00 74.69 268 ASP A CA 1
ATOM 1991 C C . ASP A 1 268 ? 18.905 2.313 -20.297 1.00 74.69 268 ASP A C 1
ATOM 1993 O O . ASP A 1 268 ? 18.283 1.588 -19.508 1.00 74.69 268 ASP A O 1
ATOM 1997 N N . GLY A 1 269 ? 18.615 2.349 -21.602 1.00 81.38 269 GLY A N 1
ATOM 1998 C CA . GLY A 1 269 ? 17.688 1.416 -22.253 1.00 81.38 269 GLY A CA 1
ATOM 1999 C C . GLY A 1 269 ? 16.273 1.952 -22.458 1.00 81.38 269 GLY A C 1
ATOM 2000 O O . GLY A 1 269 ? 15.324 1.161 -22.584 1.00 81.38 269 GLY A O 1
ATOM 2001 N N . GLY A 1 270 ? 16.129 3.277 -22.504 1.00 86.88 270 GLY A N 1
ATOM 2002 C CA . GLY A 1 270 ? 14.879 3.953 -22.832 1.00 86.88 270 GLY A CA 1
ATOM 2003 C C . GLY A 1 270 ? 14.334 3.593 -24.208 1.00 86.88 270 GLY A C 1
ATOM 2004 O O . GLY A 1 270 ? 15.059 3.180 -25.116 1.00 86.88 270 GLY A O 1
ATOM 2005 N N . TYR A 1 271 ? 13.021 3.742 -24.387 1.00 90.75 271 TYR A N 1
ATOM 2006 C CA . TYR A 1 271 ? 12.393 3.494 -25.679 1.00 90.75 271 TYR A CA 1
ATOM 2007 C C . TYR A 1 271 ? 12.906 4.466 -26.738 1.00 90.75 271 TYR A C 1
ATOM 2009 O O . TYR A 1 271 ? 13.189 4.042 -27.854 1.00 90.75 271 TYR A O 1
ATOM 2017 N N . ALA A 1 272 ? 13.049 5.746 -26.390 1.00 90.19 272 ALA A N 1
ATOM 2018 C CA . ALA A 1 272 ? 13.514 6.782 -27.305 1.00 90.19 272 ALA A CA 1
ATOM 2019 C C . ALA A 1 272 ? 14.945 6.538 -27.819 1.00 90.19 272 ALA A C 1
ATOM 2021 O O . ALA A 1 272 ? 15.249 6.888 -28.958 1.00 90.19 272 ALA A O 1
ATOM 2022 N N . GLU A 1 273 ? 15.803 5.917 -27.006 1.00 86.81 273 GLU A N 1
ATOM 2023 C CA . GLU A 1 273 ? 17.200 5.611 -27.348 1.00 86.81 273 GLU A CA 1
ATOM 2024 C C . GLU A 1 273 ? 17.315 4.389 -28.268 1.00 86.81 273 GLU A C 1
ATOM 2026 O O . GLU A 1 273 ? 18.170 4.322 -29.148 1.00 86.81 273 GLU A O 1
ATOM 2031 N N . CYS A 1 274 ? 16.430 3.416 -28.069 1.00 88.62 274 CYS A N 1
ATOM 2032 C CA . CYS A 1 274 ? 16.520 2.094 -28.677 1.00 88.62 274 CYS A CA 1
ATOM 2033 C C . CYS A 1 274 ? 15.638 1.906 -29.927 1.00 88.62 274 CYS A C 1
ATOM 2035 O O . CYS A 1 274 ? 15.617 0.810 -30.488 1.00 88.62 274 CYS A O 1
ATOM 2037 N N . GLY A 1 275 ? 14.917 2.940 -30.380 1.00 84.88 275 GLY A N 1
ATOM 2038 C CA . GLY A 1 275 ? 14.249 2.950 -31.685 1.00 84.88 275 GLY A CA 1
ATOM 2039 C C . GLY A 1 275 ? 12.820 3.493 -31.690 1.00 84.88 275 GLY A C 1
ATOM 2040 O O . GLY A 1 275 ? 12.329 4.111 -30.749 1.00 84.88 275 GLY A O 1
ATOM 2041 N N . SER A 1 276 ? 12.130 3.270 -32.808 1.00 88.62 276 SER A N 1
ATOM 2042 C CA . SER A 1 276 ? 10.769 3.766 -33.046 1.00 88.62 276 SER A CA 1
ATOM 2043 C C . SER A 1 276 ? 9.694 2.701 -32.815 1.00 88.62 276 SER A C 1
ATOM 2045 O O . SER A 1 276 ? 8.534 3.044 -32.556 1.00 88.62 276 SER A O 1
ATOM 2047 N N . SER A 1 277 ? 10.063 1.414 -32.830 1.00 95.75 277 SER A N 1
ATOM 2048 C CA . SER A 1 277 ? 9.155 0.277 -32.631 1.00 95.75 277 SER A CA 1
ATOM 2049 C C . SER A 1 277 ? 9.524 -0.591 -31.418 1.00 95.75 277 SER A C 1
ATOM 2051 O O . SER A 1 277 ? 10.676 -0.653 -30.998 1.00 95.75 277 SER A O 1
ATOM 2053 N N . TRP A 1 278 ? 8.546 -1.323 -30.869 1.00 94.94 278 TRP A N 1
ATOM 2054 C CA . TRP A 1 278 ? 8.793 -2.281 -29.779 1.00 94.94 278 TRP A CA 1
ATOM 2055 C C . TRP A 1 278 ? 9.727 -3.427 -30.178 1.00 94.94 278 TRP A C 1
ATOM 2057 O O . TRP A 1 278 ? 10.406 -3.962 -29.308 1.00 94.94 278 TRP A O 1
ATOM 2067 N N . SER A 1 279 ? 9.761 -3.800 -31.462 1.00 96.44 279 SER A N 1
ATOM 2068 C CA . SER A 1 279 ? 10.688 -4.824 -31.957 1.00 96.44 279 SER A CA 1
ATOM 2069 C C . SER A 1 279 ? 12.125 -4.314 -31.913 1.00 96.44 279 SER A C 1
ATOM 2071 O O . SER A 1 279 ? 12.982 -4.985 -31.355 1.00 96.44 279 SER A O 1
ATOM 2073 N N . GLU A 1 280 ? 12.365 -3.099 -32.420 1.00 95.56 280 GLU A N 1
ATOM 2074 C CA . GLU A 1 280 ? 13.679 -2.441 -32.347 1.00 95.56 280 GLU A CA 1
ATOM 2075 C C . GLU A 1 280 ? 14.126 -2.277 -30.891 1.00 95.56 280 GLU A C 1
ATOM 2077 O O . GLU A 1 280 ? 15.248 -2.640 -30.544 1.00 95.56 280 GLU A O 1
ATOM 2082 N N . TRP A 1 281 ? 13.213 -1.838 -30.013 1.00 95.50 281 TRP A N 1
ATOM 2083 C CA . TRP A 1 281 ? 13.501 -1.731 -28.587 1.00 95.50 281 TRP A CA 1
ATOM 2084 C C . TRP A 1 281 ? 13.889 -3.078 -27.970 1.00 95.50 281 TRP A C 1
ATOM 2086 O O . TRP A 1 281 ? 14.868 -3.152 -27.235 1.00 95.50 281 TRP A O 1
ATOM 2096 N N . TRP A 1 282 ? 13.161 -4.155 -28.279 1.00 96.00 282 TRP A N 1
ATOM 2097 C CA . TRP A 1 282 ? 13.406 -5.484 -27.706 1.00 96.00 282 TRP A CA 1
ATOM 2098 C C . TRP A 1 282 ? 14.767 -6.081 -28.093 1.00 96.00 282 TRP A C 1
ATOM 2100 O O . TRP A 1 282 ? 15.359 -6.840 -27.312 1.00 96.00 282 TRP A O 1
ATOM 2110 N N . ASP A 1 283 ? 15.251 -5.735 -29.284 1.00 95.50 283 ASP A N 1
ATOM 2111 C CA . ASP A 1 283 ? 16.533 -6.189 -29.826 1.00 95.50 283 ASP A CA 1
ATOM 2112 C C . ASP A 1 283 ? 17.697 -5.246 -29.464 1.00 95.50 283 ASP A C 1
ATOM 2114 O O . ASP A 1 283 ? 18.866 -5.609 -29.605 1.00 95.50 283 ASP A O 1
ATOM 2118 N N . CYS A 1 284 ? 17.401 -4.058 -28.931 1.00 92.56 284 CYS A N 1
ATOM 2119 C CA . CYS A 1 284 ? 18.401 -3.108 -28.460 1.00 92.56 284 CYS A CA 1
ATOM 2120 C C . CYS A 1 284 ? 19.161 -3.641 -27.228 1.00 92.56 284 CYS A C 1
ATOM 2122 O O . CYS A 1 284 ? 18.521 -4.131 -26.288 1.00 92.56 284 CYS A O 1
ATOM 2124 N N . PRO A 1 285 ? 20.499 -3.480 -27.149 1.00 90.69 285 PRO A N 1
ATOM 2125 C CA . PRO A 1 285 ? 21.293 -3.919 -25.997 1.00 90.69 285 PRO A CA 1
ATOM 2126 C C . PRO A 1 285 ? 20.813 -3.366 -24.643 1.00 90.69 285 PRO A C 1
ATOM 2128 O O . PRO A 1 285 ? 20.763 -4.116 -23.666 1.00 90.69 285 PRO A O 1
ATOM 2131 N N . GLY A 1 286 ? 20.387 -2.096 -24.586 1.00 87.50 286 GLY A N 1
ATOM 2132 C CA . GLY A 1 286 ? 19.920 -1.445 -23.351 1.00 87.50 286 GLY A CA 1
ATOM 2133 C C . GLY A 1 286 ? 18.630 -2.042 -22.769 1.00 87.50 286 GLY A C 1
ATOM 2134 O O . GLY A 1 286 ? 18.427 -2.041 -21.556 1.00 87.50 286 GLY A O 1
ATOM 2135 N N . SER A 1 287 ? 17.784 -2.663 -23.598 1.00 93.19 287 SER A N 1
ATOM 2136 C CA . SER A 1 287 ? 16.537 -3.299 -23.138 1.00 93.19 287 SER A CA 1
ATOM 2137 C C . SER A 1 287 ? 16.766 -4.564 -22.302 1.00 93.19 287 SER A C 1
ATOM 2139 O O . SER A 1 287 ? 15.855 -5.038 -21.616 1.00 93.19 287 SER A O 1
ATOM 2141 N N . GLY A 1 288 ? 17.968 -5.154 -22.362 1.00 94.50 288 GLY A N 1
ATOM 2142 C CA . GLY A 1 288 ? 18.335 -6.335 -21.579 1.00 94.50 288 GLY A CA 1
ATOM 2143 C C . GLY A 1 288 ? 18.140 -6.107 -20.082 1.00 94.50 288 GLY A C 1
ATOM 2144 O O . GLY A 1 288 ? 17.420 -6.868 -19.435 1.00 94.50 288 GLY A O 1
ATOM 2145 N N . GLN A 1 289 ? 18.682 -5.005 -19.564 1.00 93.38 289 GLN A N 1
ATOM 2146 C CA . GLN A 1 289 ? 18.591 -4.671 -18.145 1.00 93.38 289 GLN A CA 1
ATOM 2147 C C . GLN A 1 289 ? 17.151 -4.354 -17.719 1.00 93.38 289 GLN A C 1
ATOM 2149 O O . GLN A 1 289 ? 16.700 -4.853 -16.692 1.00 93.38 289 GLN A O 1
ATOM 2154 N N . VAL A 1 290 ? 16.379 -3.635 -18.547 1.00 93.44 290 VAL A N 1
ATOM 2155 C CA . VAL A 1 290 ? 14.946 -3.380 -18.294 1.00 93.44 290 VAL A CA 1
ATOM 2156 C C . VAL A 1 290 ? 14.165 -4.688 -18.145 1.00 93.44 290 VAL A C 1
ATOM 2158 O O . VAL A 1 290 ? 13.329 -4.830 -17.245 1.00 93.44 290 VAL A O 1
ATOM 2161 N N . ARG A 1 291 ? 14.429 -5.666 -19.020 1.00 95.94 291 ARG A N 1
ATOM 2162 C CA . ARG A 1 291 ? 13.790 -6.987 -18.965 1.00 95.94 291 ARG A CA 1
ATOM 2163 C C . ARG A 1 291 ? 14.216 -7.762 -17.724 1.00 95.94 291 ARG A C 1
ATOM 2165 O O . ARG A 1 291 ? 13.353 -8.375 -17.101 1.00 95.94 291 ARG A O 1
ATOM 2172 N N . ASP A 1 292 ? 15.495 -7.743 -17.363 1.00 96.06 292 ASP A N 1
ATOM 2173 C CA . ASP A 1 292 ? 16.015 -8.459 -16.195 1.00 96.06 292 ASP A CA 1
ATOM 2174 C C . ASP A 1 292 ? 15.482 -7.881 -14.878 1.00 96.06 292 ASP A C 1
ATOM 2176 O O . ASP A 1 292 ? 14.945 -8.629 -14.057 1.00 96.06 292 ASP A O 1
ATOM 2180 N N . ASP A 1 293 ? 15.505 -6.559 -14.715 1.00 94.56 293 ASP A N 1
ATOM 2181 C CA . ASP A 1 293 ? 14.918 -5.865 -13.565 1.00 94.56 293 ASP A CA 1
ATOM 2182 C C . ASP A 1 293 ? 13.410 -6.139 -13.459 1.00 94.56 293 ASP A C 1
ATOM 2184 O O . ASP A 1 293 ? 12.873 -6.436 -12.386 1.00 94.56 293 ASP A O 1
ATOM 2188 N N . SER A 1 294 ? 12.717 -6.159 -14.600 1.00 96.50 294 SER A N 1
ATOM 2189 C CA . SER A 1 294 ? 11.287 -6.461 -14.635 1.00 96.50 294 SER A CA 1
ATOM 2190 C C . SER A 1 294 ? 10.950 -7.888 -14.226 1.00 96.50 294 SER A C 1
ATOM 2192 O O . SER A 1 294 ? 9.839 -8.111 -13.741 1.00 96.50 294 SER A O 1
ATOM 2194 N N . ARG A 1 295 ? 11.874 -8.860 -14.331 1.00 97.94 295 ARG A N 1
ATOM 2195 C CA . ARG A 1 295 ? 11.647 -10.219 -13.794 1.00 97.94 295 ARG A CA 1
ATOM 2196 C C . ARG A 1 295 ? 11.439 -10.188 -12.285 1.00 97.94 295 ARG A C 1
ATOM 2198 O O . ARG A 1 295 ? 10.598 -10.932 -11.784 1.00 97.94 295 ARG A O 1
ATOM 2205 N N . TRP A 1 296 ? 12.140 -9.307 -11.571 1.00 97.38 296 TRP A N 1
ATOM 2206 C CA . TRP A 1 296 ? 11.942 -9.114 -10.135 1.00 97.38 296 TRP A CA 1
ATOM 2207 C C . TRP A 1 296 ? 10.603 -8.451 -9.825 1.00 97.38 296 TRP A C 1
ATOM 2209 O O . TRP A 1 296 ? 9.922 -8.882 -8.895 1.00 97.38 296 TRP A O 1
ATOM 2219 N N . GLY A 1 297 ? 10.172 -7.488 -10.647 1.00 95.56 297 GLY A N 1
ATOM 2220 C CA . GLY A 1 297 ? 8.808 -6.950 -10.594 1.00 95.56 297 GLY A CA 1
ATOM 2221 C C . GLY A 1 297 ? 7.747 -8.038 -10.810 1.00 95.56 297 GLY A C 1
ATOM 2222 O O . GLY A 1 297 ? 6.775 -8.120 -10.061 1.00 95.56 297 GLY A O 1
ATOM 2223 N N . GLY A 1 298 ? 7.974 -8.942 -11.767 1.00 97.50 298 GLY A N 1
ATOM 2224 C CA . GLY A 1 298 ? 7.145 -10.127 -11.995 1.00 97.50 298 GLY A CA 1
ATOM 2225 C C . GLY A 1 298 ? 7.117 -11.074 -10.792 1.00 97.50 298 GLY A C 1
ATOM 2226 O O . GLY A 1 298 ? 6.048 -11.442 -10.315 1.00 97.50 298 GLY A O 1
ATOM 2227 N N . LEU A 1 299 ? 8.270 -11.437 -10.230 1.00 97.94 299 LEU A N 1
ATOM 2228 C CA . LEU A 1 299 ? 8.326 -12.294 -9.040 1.00 97.94 299 LEU A CA 1
ATOM 2229 C C . LEU A 1 299 ? 7.595 -11.663 -7.844 1.00 97.94 299 LEU A C 1
ATOM 2231 O O . LEU A 1 299 ? 6.808 -12.332 -7.174 1.00 97.94 299 LEU A O 1
ATOM 2235 N N . ALA A 1 300 ? 7.814 -10.371 -7.604 1.00 96.69 300 ALA A N 1
ATOM 2236 C CA . ALA A 1 300 ? 7.106 -9.596 -6.592 1.00 96.69 300 ALA A CA 1
ATOM 2237 C C . ALA A 1 300 ? 5.584 -9.607 -6.828 1.00 96.69 300 ALA A C 1
ATOM 2239 O O . ALA A 1 300 ? 4.810 -9.855 -5.899 1.00 96.69 300 ALA A O 1
ATOM 2240 N N . GLY A 1 301 ? 5.158 -9.425 -8.080 1.00 97.12 301 GLY A N 1
ATOM 2241 C CA . GLY A 1 301 ? 3.763 -9.532 -8.496 1.00 97.12 301 GLY A CA 1
ATOM 2242 C C . GLY A 1 301 ? 3.164 -10.916 -8.248 1.00 97.12 301 GLY A C 1
ATOM 2243 O O . GLY A 1 301 ? 2.060 -11.016 -7.717 1.00 97.12 301 GLY A O 1
ATOM 2244 N N . ALA A 1 302 ? 3.901 -11.993 -8.538 1.00 97.62 302 ALA A N 1
ATOM 2245 C CA . ALA A 1 302 ? 3.475 -13.362 -8.244 1.00 97.62 302 ALA A CA 1
ATOM 2246 C C . ALA A 1 302 ? 3.272 -13.603 -6.749 1.00 97.62 302 ALA A C 1
ATOM 2248 O O . ALA A 1 302 ? 2.251 -14.168 -6.359 1.00 97.62 302 ALA A O 1
ATOM 2249 N N . ILE A 1 303 ? 4.218 -13.161 -5.913 1.00 96.25 303 ILE A N 1
ATOM 2250 C CA . ILE A 1 303 ? 4.119 -13.284 -4.453 1.00 96.25 303 ILE A CA 1
ATOM 2251 C C . ILE A 1 303 ? 2.888 -12.530 -3.951 1.00 96.25 303 ILE A C 1
ATOM 2253 O O . ILE A 1 303 ? 2.094 -13.088 -3.194 1.00 96.25 303 ILE A O 1
ATOM 2257 N N . GLY A 1 304 ? 2.700 -11.287 -4.400 1.00 94.00 304 GLY A N 1
ATOM 2258 C CA . GLY A 1 304 ? 1.539 -10.491 -4.021 1.00 94.00 304 GLY A CA 1
ATOM 2259 C C . GLY A 1 304 ? 0.225 -11.131 -4.468 1.00 94.00 304 GLY A C 1
ATOM 2260 O O . GLY A 1 304 ? -0.686 -11.311 -3.668 1.00 94.00 304 GLY A O 1
ATOM 2261 N N . ALA A 1 305 ? 0.135 -11.549 -5.728 1.00 96.00 305 ALA A N 1
ATOM 2262 C CA . ALA A 1 305 ? -1.057 -12.188 -6.272 1.00 96.00 305 ALA A CA 1
ATOM 2263 C C . ALA A 1 305 ? -1.405 -13.500 -5.554 1.00 96.00 305 ALA A C 1
ATOM 2265 O O . ALA A 1 305 ? -2.574 -13.751 -5.269 1.00 96.00 305 ALA A O 1
ATOM 2266 N N . ALA A 1 306 ? -0.395 -14.309 -5.221 1.00 93.94 306 ALA A N 1
ATOM 2267 C CA . ALA A 1 306 ? -0.559 -15.529 -4.440 1.00 93.94 306 ALA A CA 1
ATOM 2268 C C . ALA A 1 306 ? -1.033 -15.246 -3.008 1.00 93.94 306 ALA A C 1
ATOM 2270 O O . ALA A 1 306 ? -1.838 -16.000 -2.475 1.00 93.94 306 ALA A O 1
ATOM 2271 N N . ALA A 1 307 ? -0.536 -14.173 -2.386 1.00 89.75 307 ALA A N 1
ATOM 2272 C CA . ALA A 1 307 ? -0.924 -13.779 -1.034 1.00 89.75 307 ALA A CA 1
ATOM 2273 C C . ALA A 1 307 ? -2.336 -13.173 -0.970 1.00 89.75 307 ALA A C 1
ATOM 2275 O O . ALA A 1 307 ? -3.033 -13.355 0.027 1.00 89.75 307 ALA A O 1
ATOM 2276 N N . GLY A 1 308 ? -2.754 -12.447 -2.010 1.00 87.69 308 GLY A N 1
ATOM 2277 C CA . GLY A 1 308 ? -4.113 -11.911 -2.119 1.00 87.69 308 GLY A CA 1
ATOM 2278 C C . GLY A 1 308 ? -5.159 -12.953 -2.526 1.00 87.69 308 GLY A C 1
ATOM 2279 O O . GLY A 1 308 ? -6.334 -12.789 -2.216 1.00 87.69 308 GLY A O 1
ATOM 2280 N N . GLY A 1 309 ? -4.734 -13.997 -3.238 1.00 86.69 309 GLY A N 1
ATOM 2281 C CA . GLY A 1 309 ? -5.573 -14.990 -3.909 1.00 86.69 309 GLY A CA 1
ATOM 2282 C C . GLY A 1 309 ? -6.274 -16.032 -3.069 1.00 86.69 309 GLY A C 1
ATOM 2283 O O . GLY A 1 309 ? -7.427 -16.360 -3.444 1.00 86.69 309 GLY A O 1
#

Sequence (309 aa):
MTATTYVRSSVRFKELWPPTVAHLKKNIPQIAVFAVIGALGSYLVNIYWIAKRYEGTNVTSGAPVTSGGAFQTGMVFWILASSVIFGMVGHRRAVGGKQFWSDVREFPKSVSGIFQEDRSGLIHLLWGFAVSIVLTGVLAPSIRGMMAVGVALTIPSILGRILMSYSSRLWSQILRKFNPDKEHPPVPIVAPAVAGFGAAAAMAIGFLVDDMTTQVVLAIIAAGAAVFIAQQRKGGKTATPTTLLLVLVGLGAIAIAIGGPSDAIADDGGYAECGSSWSEWWDCPGSGQVRDDSRWGGLAGAIGAAAGG

Foldseek 3Di:
DDPPPPPPPPPDVVNVPVVVVVVCVVCVVVLQVLLQCQLVVLLVVLLCCQAAVVQFQCDFDQDCHCGHNPNVLVLLLSLLVLLLVLLLVVVCVVCDVVVSVVCVVCLVVVVVVLCVVDPLLLLLLLLLQLLQLLVLLLHRLSNLLSLLSVLSVLLVDPNNLVVLVVVQVVVVVVVCVVPVPDDDDRDPSSSSSSSSNSNSVSSNVCSVDVDSVVSNVSSCVSNVVSQVVQVPDPPRDHDDCVSVVSNVVSVVSVVVSVPGDDDDDDDAQHNVVQDDDPVSSCPRPNSVSSSVSSSSSSSSSSNSSSNSD

Secondary structure (DSSP, 8-state):
------------HHHHHHHHHHHHHHHHHHHHHHHHHHHHHHHHHHHHIIIIISSBS-PPTT-SS-SGGGHHHHHHHHHHHHHHHHHHHHHHHHH-HHHHHHHHHHHHHHHHHHHHH-TTHHHHHHHHHHHHHHHHTTS-HHHHHHHHHHHHHHTTSHHHHHHHHHHHHHHHHHHHHH-TTS--PPPPTHHHHHHHHHHHHHHHHHHH---HHHHHHHHHHHHHHHHHHHHTSTT-PPPPTHHHHHHHHHHHHHHHHTTPPP---S-SB-HHHH-SSHHHHHHSTTHHHHHHHHHHHHHHHHHHHHHH-

pLDDT: mean 84.48, std 14.07, range [38.81, 98.12]

Radius of gyration: 22.78 Å; chains: 1; bounding box: 50×48×71 Å